Protein AF-A0A7Y2N2T0-F1 (afdb_monomer_lite)

Structure (mmCIF, N/CA/C/O backbone):
data_AF-A0A7Y2N2T0-F1
#
_entry.id   AF-A0A7Y2N2T0-F1
#
loop_
_atom_site.group_PDB
_atom_site.id
_atom_site.type_symbol
_atom_site.label_atom_id
_atom_site.label_alt_id
_atom_site.label_comp_id
_atom_site.label_asym_id
_atom_site.label_entity_id
_atom_site.label_seq_id
_atom_site.pdbx_PDB_ins_code
_atom_site.Cartn_x
_atom_site.Cartn_y
_atom_site.Cartn_z
_atom_site.occupancy
_atom_site.B_iso_or_equiv
_atom_site.auth_seq_id
_atom_site.auth_comp_id
_atom_site.auth_asym_id
_atom_site.auth_atom_id
_atom_site.pdbx_PDB_model_num
ATOM 1 N N . VAL A 1 1 ? 52.596 -19.358 -43.217 1.00 49.03 1 VAL A N 1
ATOM 2 C CA . VAL A 1 1 ? 52.172 -17.993 -42.824 1.00 49.03 1 VAL A CA 1
ATOM 3 C C . VAL A 1 1 ? 51.556 -18.073 -41.434 1.00 49.03 1 VAL A C 1
ATOM 5 O O . VAL A 1 1 ? 50.368 -18.319 -41.297 1.00 49.03 1 VAL A O 1
ATOM 8 N N . THR A 1 2 ? 52.383 -18.006 -40.392 1.00 52.84 2 THR A N 1
ATOM 9 C CA . THR A 1 2 ? 51.937 -18.040 -38.992 1.00 52.84 2 THR A CA 1
ATOM 10 C C . THR A 1 2 ? 51.693 -16.605 -38.546 1.00 52.84 2 THR A C 1
ATOM 12 O O . THR A 1 2 ? 52.648 -15.870 -38.300 1.00 52.84 2 THR A O 1
ATOM 15 N N . LEU A 1 3 ? 50.430 -16.177 -38.503 1.00 57.50 3 LEU A N 1
ATOM 16 C CA . LEU A 1 3 ? 50.081 -14.877 -37.930 1.00 57.50 3 LEU A CA 1
ATOM 17 C C . LEU A 1 3 ? 50.552 -14.852 -36.463 1.00 57.50 3 LEU A C 1
ATOM 19 O O . LEU A 1 3 ? 50.232 -15.778 -35.712 1.00 57.50 3 LEU A O 1
ATOM 23 N N . PRO A 1 4 ? 51.347 -13.852 -36.042 1.00 66.12 4 PRO A N 1
ATOM 24 C CA . PRO A 1 4 ? 51.942 -13.844 -34.716 1.00 66.12 4 PRO A CA 1
ATOM 25 C C . PRO A 1 4 ? 50.833 -13.702 -33.670 1.00 66.12 4 PRO A C 1
ATOM 27 O O . PRO A 1 4 ? 50.047 -12.760 -33.699 1.00 66.12 4 PRO A O 1
ATOM 30 N N . TYR A 1 5 ? 50.793 -14.638 -32.721 1.00 62.91 5 TYR A N 1
ATOM 31 C CA . TYR A 1 5 ? 49.826 -14.761 -31.617 1.00 62.91 5 TYR A CA 1
ATOM 32 C C . TYR A 1 5 ? 49.466 -13.434 -30.904 1.00 62.91 5 TYR A C 1
ATOM 34 O O . TYR A 1 5 ? 48.360 -13.264 -30.391 1.00 62.91 5 TYR A O 1
ATOM 42 N N . ARG A 1 6 ? 50.380 -12.457 -30.914 1.00 61.53 6 ARG A N 1
ATOM 43 C CA . ARG A 1 6 ? 50.204 -11.113 -30.348 1.00 61.53 6 ARG A CA 1
ATOM 44 C C . ARG A 1 6 ? 49.178 -10.248 -31.101 1.00 61.53 6 ARG A C 1
ATOM 46 O O . ARG A 1 6 ? 48.423 -9.530 -30.448 1.00 61.53 6 ARG A O 1
ATOM 53 N N . GLU A 1 7 ? 49.113 -10.353 -32.427 1.00 67.12 7 GLU A N 1
ATOM 54 C CA . GLU A 1 7 ? 48.180 -9.597 -33.286 1.00 67.12 7 GLU A CA 1
ATOM 55 C C . GLU A 1 7 ? 46.750 -10.146 -33.192 1.00 67.12 7 GLU A C 1
ATOM 57 O O . GLU A 1 7 ? 45.778 -9.394 -33.139 1.00 67.12 7 GLU A O 1
ATOM 62 N N . LEU A 1 8 ? 46.614 -11.469 -33.062 1.00 67.25 8 LEU A N 1
ATOM 63 C CA . LEU A 1 8 ? 45.333 -12.134 -32.789 1.00 67.25 8 LEU A CA 1
ATOM 64 C C . LEU A 1 8 ? 44.765 -11.735 -31.418 1.00 67.25 8 LEU A C 1
ATOM 66 O O . LEU A 1 8 ? 43.568 -11.490 -31.278 1.00 67.25 8 LEU A O 1
ATOM 70 N N . LYS A 1 9 ? 45.624 -11.605 -30.399 1.00 71.25 9 LYS A N 1
ATOM 71 C CA . LYS A 1 9 ? 45.205 -11.167 -29.061 1.00 71.25 9 LYS A CA 1
ATOM 72 C C . LYS A 1 9 ? 44.770 -9.694 -29.041 1.00 71.25 9 LYS A C 1
ATOM 74 O O . LYS A 1 9 ? 43.814 -9.362 -28.342 1.00 71.25 9 LYS A O 1
ATOM 79 N N . SER A 1 10 ? 45.440 -8.812 -29.791 1.00 76.75 10 SER A N 1
ATOM 80 C CA . SER A 1 10 ? 45.098 -7.379 -29.840 1.00 76.75 10 SER A CA 1
ATOM 81 C C . SER A 1 10 ? 43.770 -7.134 -30.568 1.00 76.75 10 SER A C 1
ATOM 83 O O . SER A 1 10 ? 42.909 -6.416 -30.054 1.00 76.75 10 SER A O 1
ATOM 85 N N . THR A 1 11 ? 43.560 -7.798 -31.707 1.00 75.81 11 THR A N 1
ATOM 86 C CA . THR A 1 11 ? 42.316 -7.729 -32.488 1.00 75.81 11 THR A CA 1
ATOM 87 C C . THR A 1 11 ? 41.130 -8.305 -31.720 1.00 75.81 11 THR A C 1
ATOM 89 O O . THR A 1 11 ? 40.083 -7.660 -31.658 1.00 75.81 11 THR A O 1
ATOM 92 N N . PHE A 1 12 ? 41.304 -9.442 -31.038 1.00 82.12 12 PHE A N 1
ATOM 93 C CA . PHE A 1 12 ? 40.263 -10.028 -30.189 1.00 82.12 12 PHE A CA 1
ATOM 94 C C . PHE A 1 12 ? 39.853 -9.106 -29.027 1.00 82.12 12 PHE A C 1
ATOM 96 O O . PHE A 1 12 ? 38.665 -8.909 -28.776 1.00 82.12 12 PHE A O 1
ATOM 103 N N . LEU A 1 13 ? 40.815 -8.474 -28.343 1.00 82.38 13 LEU A N 1
ATOM 104 C CA . LEU A 1 13 ? 40.523 -7.523 -27.262 1.00 82.38 13 LEU A CA 1
ATOM 105 C C . LEU A 1 13 ? 39.830 -6.248 -27.767 1.00 82.38 13 LEU A C 1
ATOM 107 O O . LEU A 1 13 ? 38.966 -5.708 -27.074 1.00 82.38 13 LEU A O 1
ATOM 111 N N . CYS A 1 14 ? 40.181 -5.764 -28.962 1.00 82.62 14 CYS A N 1
ATOM 112 C CA . CYS A 1 14 ? 39.492 -4.637 -29.595 1.00 82.62 14 CYS A CA 1
ATOM 113 C C . CYS A 1 14 ? 38.049 -4.995 -29.966 1.00 82.62 14 CYS A C 1
ATOM 115 O O . CYS A 1 14 ? 37.135 -4.229 -29.655 1.00 82.62 14 CYS A O 1
ATOM 117 N N . PHE A 1 15 ? 37.836 -6.174 -30.555 1.00 85.31 15 PHE A N 1
ATOM 118 C CA . PHE A 1 15 ? 36.506 -6.682 -30.886 1.00 85.31 15 PH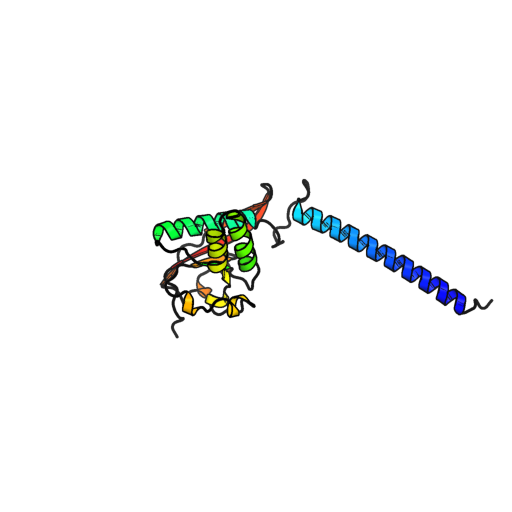E A CA 1
ATOM 119 C C . PHE A 1 15 ? 35.636 -6.840 -29.634 1.00 85.31 15 PHE A C 1
ATOM 121 O O . PHE A 1 15 ? 34.510 -6.351 -29.604 1.00 85.31 15 PHE A O 1
ATOM 128 N N . LEU A 1 16 ? 36.180 -7.421 -28.560 1.00 91.88 16 LEU A N 1
ATOM 129 C CA . LEU A 1 16 ? 35.468 -7.578 -27.290 1.00 91.88 16 LEU A CA 1
ATOM 130 C C . LEU A 1 16 ? 35.101 -6.225 -26.659 1.00 91.88 16 LEU A C 1
ATOM 132 O O . LEU A 1 16 ? 33.979 -6.048 -26.190 1.00 91.88 16 LEU A O 1
ATOM 136 N N . LYS A 1 17 ? 36.010 -5.239 -26.683 1.00 87.25 17 LYS A N 1
ATOM 137 C CA . LYS A 1 17 ? 35.719 -3.872 -26.213 1.00 87.25 17 LYS A CA 1
ATOM 138 C C . LYS A 1 17 ? 34.642 -3.187 -27.051 1.00 87.25 17 LYS A C 1
ATOM 140 O O . LYS A 1 17 ? 33.831 -2.446 -26.501 1.00 87.25 17 LYS A O 1
ATOM 145 N N . TRP A 1 18 ? 34.646 -3.394 -28.364 1.00 90.44 18 TRP A N 1
ATOM 146 C CA . TRP A 1 18 ? 33.630 -2.845 -29.257 1.00 90.44 18 TRP A CA 1
ATOM 147 C C . TRP A 1 18 ? 32.259 -3.481 -28.999 1.00 90.44 18 TRP A C 1
ATOM 149 O O . TRP A 1 18 ? 31.284 -2.755 -28.812 1.00 90.44 18 TRP A O 1
ATOM 159 N N . LEU A 1 19 ? 32.209 -4.809 -28.863 1.00 93.06 19 LEU A N 1
ATOM 160 C CA . LEU A 1 19 ? 30.992 -5.547 -28.532 1.00 93.06 19 LEU A CA 1
ATOM 161 C C . LEU A 1 19 ? 30.428 -5.123 -27.168 1.00 93.06 19 LEU A C 1
ATOM 163 O O . LEU A 1 19 ? 29.229 -4.893 -27.055 1.00 93.06 19 LEU A O 1
ATOM 167 N N . TRP A 1 20 ? 31.293 -4.931 -26.165 1.00 91.56 20 TRP A N 1
ATOM 168 C CA . TRP A 1 20 ? 30.902 -4.446 -24.838 1.00 91.56 20 TRP A CA 1
ATOM 169 C C . TRP A 1 20 ? 30.307 -3.037 -24.875 1.00 91.56 20 TRP A C 1
ATOM 171 O O . TRP A 1 20 ? 29.282 -2.772 -24.248 1.00 91.56 20 TRP A O 1
ATOM 181 N N . LYS A 1 21 ? 30.931 -2.119 -25.626 1.00 92.06 21 LYS A N 1
ATOM 182 C CA . LYS A 1 21 ? 30.389 -0.767 -25.823 1.00 92.06 21 LYS A CA 1
ATOM 183 C C . LYS A 1 21 ? 29.019 -0.831 -26.487 1.00 92.06 21 LYS A C 1
ATOM 185 O O . LYS A 1 21 ? 28.094 -0.181 -26.019 1.00 92.06 21 LYS A O 1
ATOM 190 N N . PHE A 1 22 ? 28.880 -1.651 -27.525 1.00 94.38 22 PHE A N 1
ATOM 191 C CA . PHE A 1 22 ? 27.625 -1.811 -28.248 1.00 94.38 22 PHE A CA 1
ATOM 192 C C . PHE A 1 22 ? 26.517 -2.395 -27.361 1.00 94.38 22 PHE A C 1
ATOM 194 O O . PHE A 1 22 ? 25.431 -1.821 -27.283 1.00 94.38 22 PHE A O 1
ATOM 201 N N . SER A 1 23 ? 26.797 -3.473 -26.618 1.00 93.94 23 SER A N 1
ATOM 202 C CA . SER A 1 23 ? 25.832 -4.065 -25.686 1.00 93.94 23 SER A CA 1
ATOM 203 C C . SER A 1 23 ? 25.451 -3.099 -24.566 1.00 93.94 23 SER A C 1
ATOM 205 O O . SER A 1 23 ? 24.277 -3.016 -24.219 1.00 93.94 23 SER A O 1
ATOM 207 N N . ALA A 1 24 ? 26.407 -2.331 -24.032 1.00 94.06 24 ALA A N 1
ATOM 208 C CA . ALA A 1 24 ? 26.135 -1.321 -23.011 1.00 94.06 24 ALA A CA 1
ATOM 209 C C . ALA A 1 24 ? 25.240 -0.194 -23.550 1.00 94.06 24 ALA A C 1
ATOM 211 O O . ALA A 1 24 ? 24.281 0.194 -22.888 1.00 94.06 24 ALA A O 1
ATOM 212 N N . THR A 1 25 ? 25.500 0.299 -24.765 1.00 94.94 25 THR A N 1
ATOM 213 C CA . THR A 1 25 ? 24.655 1.315 -25.406 1.00 94.94 25 THR A CA 1
ATOM 214 C C . THR A 1 25 ? 23.241 0.795 -25.655 1.00 94.94 25 THR A C 1
ATOM 216 O O . THR A 1 25 ? 22.280 1.490 -25.332 1.00 94.94 25 THR A O 1
ATOM 219 N N . ILE A 1 26 ? 23.094 -0.434 -26.163 1.00 96.00 26 ILE A N 1
ATOM 220 C CA . ILE A 1 26 ? 21.776 -1.057 -26.351 1.00 96.00 26 ILE A CA 1
ATOM 221 C C . ILE A 1 26 ? 21.045 -1.188 -25.018 1.00 96.00 26 ILE A C 1
ATOM 223 O O . ILE A 1 26 ? 19.878 -0.816 -24.935 1.00 96.00 26 ILE A O 1
ATOM 227 N N . LEU A 1 27 ? 21.725 -1.670 -23.975 1.00 96.19 27 LEU A N 1
ATOM 228 C CA . LEU A 1 27 ? 21.142 -1.815 -22.644 1.00 96.19 27 LEU A CA 1
ATOM 229 C C . LEU A 1 27 ? 20.589 -0.472 -22.150 1.00 96.19 27 LEU A C 1
ATOM 231 O O . LEU A 1 27 ? 19.436 -0.402 -21.737 1.00 96.19 27 LEU A O 1
ATOM 235 N N . VAL A 1 28 ? 21.373 0.605 -22.255 1.00 96.19 28 VAL A N 1
ATOM 236 C CA . VAL A 1 28 ? 20.941 1.950 -21.844 1.00 96.19 28 VAL A CA 1
ATOM 237 C C . VAL A 1 28 ? 19.713 2.403 -22.628 1.00 96.19 28 VAL A C 1
ATOM 239 O O . VAL A 1 28 ? 18.749 2.852 -22.015 1.00 96.19 28 VAL A O 1
ATOM 242 N N . ILE A 1 29 ? 19.709 2.251 -23.955 1.00 95.69 29 ILE A N 1
ATOM 243 C CA . ILE A 1 29 ? 18.565 2.647 -24.789 1.00 95.69 29 ILE A CA 1
ATOM 244 C C . ILE A 1 29 ? 17.313 1.864 -24.381 1.00 95.69 29 ILE A C 1
ATOM 246 O O . ILE A 1 29 ? 16.273 2.470 -24.135 1.00 95.69 29 ILE A O 1
ATOM 250 N N . VAL A 1 30 ? 17.420 0.541 -24.232 1.00 94.44 30 VAL A N 1
ATOM 251 C CA . VAL A 1 30 ? 16.300 -0.319 -23.824 1.00 94.44 30 VAL A CA 1
ATOM 252 C C . VAL A 1 30 ? 15.760 0.089 -22.453 1.00 94.44 30 VAL A C 1
ATOM 254 O O . VAL A 1 30 ? 14.549 0.238 -22.300 1.00 94.44 30 VAL A O 1
ATOM 257 N N . TYR A 1 31 ? 16.629 0.339 -21.469 1.00 92.31 31 TYR A N 1
ATOM 258 C CA . TYR A 1 31 ? 16.206 0.796 -20.142 1.00 92.31 31 TYR A CA 1
ATOM 259 C C . TYR A 1 31 ? 15.572 2.190 -20.176 1.00 92.31 31 TYR A C 1
ATOM 261 O O . TYR A 1 31 ? 14.545 2.398 -19.532 1.00 92.31 31 TY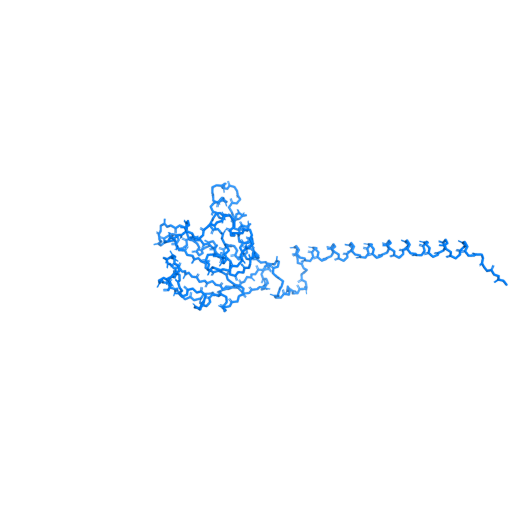R A O 1
ATOM 269 N N . CYS A 1 32 ? 16.132 3.136 -20.933 1.00 92.06 32 CYS A N 1
ATOM 270 C CA . CYS A 1 32 ? 15.551 4.467 -21.103 1.00 92.06 32 CYS A CA 1
ATOM 271 C C . CYS A 1 32 ? 14.152 4.386 -21.717 1.00 92.06 32 CYS A C 1
ATOM 273 O O . CYS A 1 32 ? 13.217 4.983 -21.183 1.00 92.06 32 CYS A O 1
ATOM 275 N N . THR A 1 33 ? 13.983 3.615 -22.793 1.00 88.50 33 THR A N 1
ATOM 276 C CA . THR A 1 33 ? 12.679 3.407 -23.432 1.00 88.50 33 THR A CA 1
ATOM 277 C C . THR A 1 33 ? 11.698 2.722 -22.481 1.00 88.50 33 THR A C 1
ATOM 279 O O . THR A 1 33 ? 10.556 3.165 -22.366 1.00 88.50 33 THR A O 1
ATOM 282 N N . PHE A 1 34 ? 12.134 1.696 -21.746 1.00 86.38 34 PHE A N 1
ATOM 283 C CA . PHE A 1 34 ? 11.302 1.000 -20.763 1.00 86.38 34 PHE A CA 1
ATOM 284 C C . PHE A 1 34 ? 10.846 1.919 -19.620 1.00 86.38 34 PHE A C 1
ATOM 286 O O . PHE A 1 34 ? 9.663 1.953 -19.285 1.00 86.38 34 PHE A O 1
ATOM 293 N N . LEU A 1 35 ? 11.752 2.716 -19.047 1.00 86.00 35 LEU A N 1
ATOM 294 C CA . LEU A 1 35 ? 11.423 3.670 -17.983 1.00 86.00 35 LEU A CA 1
ATOM 295 C C . LEU A 1 35 ? 10.515 4.799 -18.486 1.00 86.00 35 LEU A C 1
ATOM 297 O O . LEU A 1 35 ? 9.598 5.223 -17.777 1.00 86.00 35 LEU A O 1
ATOM 301 N N . HIS A 1 36 ? 10.726 5.266 -19.716 1.00 84.69 36 HIS A N 1
ATOM 302 C CA . HIS A 1 36 ? 9.854 6.251 -20.351 1.00 84.69 36 HIS A CA 1
ATOM 303 C C . HIS A 1 36 ? 8.438 5.692 -20.541 1.00 84.69 36 HIS A C 1
ATOM 305 O O . HIS A 1 36 ? 7.459 6.334 -20.159 1.00 84.69 36 HIS A O 1
ATOM 311 N N . TYR A 1 37 ? 8.332 4.453 -21.030 1.00 82.81 37 TYR A N 1
ATOM 312 C CA . TYR A 1 37 ? 7.062 3.739 -21.131 1.00 82.81 37 TYR A CA 1
ATOM 313 C C . TYR A 1 37 ? 6.387 3.577 -19.762 1.00 82.81 37 TYR A C 1
ATOM 315 O O . TYR A 1 37 ? 5.198 3.858 -19.623 1.00 82.81 37 TYR A O 1
ATOM 323 N N . ALA A 1 38 ? 7.138 3.197 -18.727 1.00 77.00 38 ALA A N 1
ATOM 324 C CA . ALA A 1 38 ? 6.589 3.006 -17.391 1.00 77.00 38 ALA A CA 1
ATOM 325 C C . ALA A 1 38 ? 6.066 4.317 -16.765 1.00 77.00 38 ALA A C 1
ATOM 327 O O . ALA A 1 38 ? 5.021 4.344 -16.107 1.00 77.00 38 ALA A O 1
ATOM 328 N N . THR A 1 39 ? 6.764 5.430 -16.975 1.00 75.00 39 THR A N 1
ATOM 329 C CA . THR A 1 39 ? 6.409 6.718 -16.362 1.00 75.00 39 THR A CA 1
ATOM 330 C C . THR A 1 39 ? 5.254 7.396 -17.091 1.00 75.00 39 THR A C 1
ATOM 332 O O . THR A 1 39 ? 4.182 7.556 -16.499 1.00 75.00 39 THR A O 1
ATOM 335 N N . LEU A 1 40 ? 5.437 7.731 -18.368 1.00 77.38 40 LEU A N 1
ATOM 336 C CA . LEU A 1 40 ? 4.475 8.507 -19.156 1.00 77.38 40 LEU A CA 1
ATOM 337 C C . LEU A 1 40 ? 3.393 7.636 -19.803 1.00 77.38 40 LEU A C 1
ATOM 339 O O . LEU A 1 40 ? 2.276 8.101 -20.022 1.00 77.38 40 LEU A O 1
ATOM 343 N N . GLY A 1 41 ? 3.677 6.352 -20.030 1.00 72.94 41 GLY A N 1
ATOM 344 C CA . GLY A 1 41 ? 2.866 5.524 -20.916 1.00 72.94 41 GLY A CA 1
ATOM 345 C C . GLY A 1 41 ? 3.107 5.890 -22.377 1.00 72.94 41 GLY A C 1
ATOM 346 O O . GLY A 1 41 ? 3.413 7.031 -22.714 1.00 72.94 41 GLY A O 1
ATOM 347 N N . LEU A 1 42 ? 2.958 4.914 -23.267 1.00 73.12 42 LEU A N 1
ATOM 348 C CA . LEU A 1 42 ? 2.907 5.188 -24.699 1.00 73.12 42 LEU A CA 1
ATOM 349 C C . LEU A 1 42 ? 1.437 5.312 -25.118 1.00 73.12 42 LEU A C 1
ATOM 351 O O . LEU A 1 42 ? 0.622 4.475 -24.718 1.00 73.12 42 LEU A O 1
ATOM 355 N N . PRO A 1 43 ? 1.070 6.316 -25.935 1.00 67.69 43 PRO A N 1
ATOM 356 C CA . PRO A 1 43 ? -0.325 6.546 -26.314 1.00 67.69 43 PRO A CA 1
ATOM 357 C C . PRO A 1 43 ? -0.978 5.318 -26.972 1.00 67.69 43 PRO A C 1
ATOM 359 O O . PRO A 1 43 ? -2.158 5.060 -26.732 1.00 67.69 43 PRO A O 1
ATOM 362 N N . PHE A 1 44 ? -0.203 4.505 -27.701 1.00 65.62 44 PHE A N 1
ATOM 363 C CA . PHE A 1 44 ? -0.691 3.362 -28.486 1.00 65.62 44 PHE A CA 1
ATOM 364 C C . PHE A 1 44 ? -0.446 1.976 -27.877 1.00 65.62 44 PHE A C 1
ATOM 366 O O . PHE A 1 44 ? -0.893 0.987 -28.449 1.00 65.62 44 PHE A O 1
ATOM 373 N N . VAL A 1 45 ? 0.237 1.873 -26.735 1.00 70.81 45 VAL A N 1
ATOM 374 C CA . VAL A 1 45 ? 0.528 0.571 -26.116 1.00 70.81 45 VAL A CA 1
ATOM 375 C C . VAL A 1 45 ? -0.380 0.392 -24.894 1.00 70.81 45 VAL A C 1
ATOM 377 O O . VAL A 1 45 ? -0.409 1.285 -24.040 1.00 70.81 45 VAL A O 1
ATOM 380 N N . PRO A 1 46 ? -1.171 -0.696 -24.809 1.00 68.69 46 PRO A N 1
ATOM 381 C CA . PRO A 1 46 ? -1.947 -0.990 -23.612 1.00 68.69 46 PRO A CA 1
ATOM 382 C C . PRO A 1 46 ? -1.002 -1.316 -22.455 1.00 68.69 46 PRO A C 1
ATOM 384 O O . PRO A 1 46 ? 0.025 -1.970 -22.647 1.00 68.69 46 PRO A O 1
ATOM 387 N N . TYR A 1 47 ? -1.352 -0.874 -21.248 1.00 69.81 47 TYR A N 1
ATOM 388 C CA . TYR A 1 47 ? -0.654 -1.345 -20.060 1.00 69.81 47 TYR A CA 1
ATOM 389 C C . TYR A 1 47 ? -0.873 -2.853 -19.950 1.00 69.81 47 TYR A C 1
ATOM 391 O O . TYR A 1 47 ? -1.978 -3.341 -20.155 1.00 69.81 47 TYR A O 1
ATOM 399 N N . THR A 1 48 ? 0.187 -3.602 -19.675 1.00 66.25 48 THR A N 1
ATOM 400 C CA . THR A 1 48 ? 0.045 -5.029 -19.387 1.00 66.25 48 THR A CA 1
ATOM 401 C C . THR A 1 48 ? -0.579 -5.173 -18.004 1.00 66.25 48 THR A C 1
ATOM 403 O O . THR A 1 48 ? -0.023 -4.637 -17.040 1.00 66.25 48 THR A O 1
ATOM 406 N N . ASP A 1 49 ? -1.678 -5.920 -17.916 1.00 58.25 49 ASP A N 1
ATOM 407 C CA . ASP A 1 49 ? -2.530 -6.028 -16.720 1.00 58.25 49 ASP A CA 1
ATOM 408 C C . ASP A 1 49 ? -1.810 -6.568 -15.463 1.00 58.25 49 ASP A C 1
ATOM 410 O O . ASP A 1 49 ? -2.296 -6.427 -14.342 1.00 58.25 49 ASP A O 1
ATOM 414 N N . ASP A 1 50 ? -0.624 -7.160 -15.630 1.00 59.66 50 ASP A N 1
ATOM 415 C CA . ASP A 1 50 ? 0.134 -7.817 -14.557 1.00 59.66 50 ASP A CA 1
ATOM 416 C C . ASP A 1 50 ? 1.319 -6.983 -14.030 1.00 59.66 50 ASP A C 1
ATOM 418 O O . ASP A 1 50 ? 2.028 -7.375 -13.099 1.00 59.66 50 ASP A O 1
ATOM 422 N N . LEU A 1 51 ? 1.565 -5.797 -14.602 1.00 63.62 51 LEU A N 1
ATOM 423 C CA . LEU A 1 51 ? 2.617 -4.919 -14.093 1.00 63.62 51 LEU A CA 1
ATOM 424 C C . LEU A 1 51 ? 2.126 -4.177 -12.849 1.00 63.62 51 LEU A C 1
ATOM 426 O O . LEU A 1 51 ? 1.509 -3.115 -12.916 1.00 63.62 51 LEU A O 1
ATOM 430 N N . PHE A 1 52 ? 2.520 -4.709 -11.693 1.00 67.50 52 PHE A N 1
ATOM 431 C CA . PHE A 1 52 ? 2.344 -4.132 -10.358 1.00 67.50 52 PHE A CA 1
ATOM 432 C C . PHE A 1 52 ? 2.761 -2.645 -10.237 1.00 67.50 52 PHE A C 1
ATOM 434 O O . PHE A 1 52 ? 2.349 -1.934 -9.329 1.00 67.50 52 PHE A O 1
ATOM 441 N N . LEU A 1 53 ? 3.575 -2.123 -11.152 1.00 65.62 53 LEU A N 1
ATOM 442 C CA . LEU A 1 53 ? 4.156 -0.779 -11.074 1.00 65.62 53 LEU A CA 1
ATOM 443 C C . LEU A 1 53 ? 3.171 0.370 -11.367 1.00 65.62 53 LEU A C 1
ATOM 445 O O . LEU A 1 53 ? 3.528 1.535 -11.181 1.00 65.62 53 LEU A O 1
ATOM 449 N N . PHE A 1 54 ? 1.952 0.084 -11.824 1.00 76.50 54 PHE A N 1
ATOM 450 C CA . PHE A 1 54 ? 1.035 1.101 -12.341 1.00 76.50 54 PHE A CA 1
ATOM 451 C C . PHE A 1 54 ? -0.224 1.285 -11.487 1.00 76.50 54 PHE A C 1
ATOM 453 O O . PHE A 1 54 ? -0.689 0.373 -10.811 1.00 76.50 54 PHE A O 1
ATOM 460 N N . GLY A 1 55 ? -0.800 2.493 -11.548 1.00 82.19 55 GLY A N 1
ATOM 461 C CA . GLY A 1 55 ? -2.123 2.777 -10.981 1.00 82.19 55 GLY A CA 1
ATOM 462 C C . GLY A 1 55 ? -2.161 3.139 -9.490 1.00 82.19 55 GLY A C 1
ATOM 463 O O . GLY A 1 55 ? -3.232 3.375 -8.935 1.00 82.19 55 GLY A O 1
ATOM 464 N N . TRP A 1 56 ? -1.005 3.255 -8.836 1.00 89.25 56 TRP A N 1
ATOM 465 C CA . TRP A 1 56 ? -0.916 3.546 -7.403 1.00 89.25 56 TRP A CA 1
ATOM 466 C C . TRP A 1 56 ? -1.626 4.820 -6.947 1.00 89.25 56 TRP A C 1
ATOM 468 O O . TRP A 1 56 ? -2.210 4.830 -5.868 1.00 89.25 56 TRP A O 1
ATOM 478 N N . ASP A 1 57 ? -1.609 5.884 -7.755 1.00 89.88 57 ASP A N 1
ATOM 479 C CA . ASP A 1 57 ? -2.300 7.134 -7.422 1.00 89.88 57 ASP A CA 1
ATOM 480 C C . ASP A 1 57 ? -3.817 6.931 -7.290 1.00 89.88 57 ASP A C 1
ATOM 482 O O . ASP A 1 57 ? -4.432 7.467 -6.371 1.00 89.88 57 ASP A O 1
ATOM 486 N N . ASN A 1 58 ? -4.429 6.155 -8.188 1.00 90.88 58 ASN A N 1
ATOM 487 C CA . ASN A 1 58 ? -5.863 5.884 -8.139 1.00 90.88 58 ASN A CA 1
ATOM 488 C C . ASN A 1 58 ? -6.201 4.877 -7.027 1.00 90.88 58 ASN A C 1
ATOM 490 O O . ASN A 1 58 ? -7.099 5.142 -6.232 1.00 90.88 58 ASN A O 1
ATOM 494 N N . LEU A 1 59 ? -5.402 3.817 -6.870 1.00 91.56 59 LEU A N 1
ATOM 495 C CA . LEU A 1 59 ? -5.515 2.873 -5.752 1.00 91.56 59 LEU A CA 1
ATOM 496 C C . LEU A 1 59 ? -5.444 3.577 -4.384 1.00 91.56 59 LEU A C 1
ATOM 498 O O . LEU A 1 59 ? -6.278 3.331 -3.513 1.00 91.56 59 LEU A O 1
ATOM 502 N N . ALA A 1 60 ? -4.483 4.482 -4.190 1.00 93.75 60 ALA A N 1
ATOM 503 C CA . ALA A 1 60 ? -4.346 5.229 -2.945 1.00 93.75 60 ALA A CA 1
ATOM 504 C C . ALA A 1 60 ? -5.545 6.149 -2.682 1.00 93.75 60 ALA A C 1
ATOM 506 O O . ALA A 1 60 ? -5.981 6.240 -1.537 1.00 93.75 60 ALA A O 1
ATOM 507 N N . LYS A 1 61 ? -6.102 6.796 -3.718 1.00 94.06 61 LYS A N 1
ATOM 508 C CA . LYS A 1 61 ? -7.317 7.623 -3.592 1.00 94.06 61 LYS A CA 1
ATOM 509 C C . LYS A 1 61 ? -8.521 6.792 -3.165 1.00 94.06 61 LYS A C 1
ATOM 511 O O . LYS A 1 61 ? -9.235 7.194 -2.250 1.00 94.06 61 LYS A O 1
ATOM 516 N N . GLU A 1 62 ? -8.718 5.632 -3.785 1.00 93.44 62 GLU A N 1
ATOM 517 C CA . GLU A 1 62 ? -9.822 4.734 -3.446 1.00 93.44 62 GLU A CA 1
ATOM 518 C C . GLU A 1 62 ? -9.707 4.233 -2.005 1.00 93.44 62 GLU A C 1
ATOM 520 O O . GLU A 1 62 ? -10.653 4.373 -1.227 1.00 93.44 62 GLU A O 1
ATOM 525 N N . VAL A 1 63 ? -8.530 3.736 -1.608 1.00 94.50 63 VAL A N 1
ATOM 526 C CA . VAL A 1 63 ? -8.287 3.270 -0.234 1.00 94.50 63 VAL A CA 1
ATOM 527 C C . VAL A 1 63 ? -8.455 4.404 0.773 1.00 94.50 63 VAL A C 1
ATOM 529 O O . VAL A 1 63 ? -9.088 4.198 1.804 1.00 94.50 63 VAL A O 1
ATOM 532 N N . GLU A 1 64 ? -7.960 5.607 0.477 1.00 94.75 64 GLU A N 1
ATOM 533 C CA . GLU A 1 64 ? -8.123 6.761 1.362 1.00 94.75 64 GLU A CA 1
ATOM 534 C C . GLU A 1 64 ? -9.595 7.182 1.499 1.00 94.75 64 GLU A C 1
ATOM 536 O O . GLU A 1 64 ? -10.035 7.491 2.605 1.00 94.75 64 GLU A O 1
ATOM 541 N N . SER A 1 65 ? -10.389 7.106 0.424 1.00 94.00 65 SER A N 1
ATOM 542 C CA . SER A 1 65 ? -11.837 7.363 0.484 1.00 94.00 65 SER A CA 1
ATOM 543 C C . SER A 1 65 ? -12.571 6.341 1.361 1.00 94.00 65 SER A C 1
ATOM 545 O O . SER A 1 65 ? -13.511 6.673 2.085 1.00 94.00 65 SER A O 1
ATOM 547 N N . VAL A 1 66 ? -12.156 5.069 1.316 1.00 92.94 66 VAL A N 1
ATOM 548 C CA . VAL A 1 66 ? -12.688 4.022 2.196 1.00 92.94 66 VAL A CA 1
ATOM 549 C C . VAL A 1 66 ? -12.246 4.282 3.634 1.00 92.94 66 VAL A C 1
ATOM 551 O O . VAL A 1 66 ? -13.068 4.157 4.538 1.00 92.94 66 VAL A O 1
ATOM 554 N N . SER A 1 67 ? -10.988 4.679 3.855 1.00 93.75 67 SER A N 1
ATOM 555 C CA . SER A 1 67 ? -10.481 5.031 5.183 1.00 93.75 67 SER A CA 1
ATOM 556 C C . SER A 1 67 ? -11.288 6.155 5.820 1.00 93.75 67 SER A C 1
ATOM 558 O O . SER A 1 67 ? -11.719 5.982 6.954 1.00 93.75 67 SER A O 1
ATOM 560 N N . GLN A 1 68 ? -11.556 7.235 5.083 1.00 93.62 68 GLN A N 1
ATOM 561 C CA . GLN A 1 68 ? -12.370 8.359 5.557 1.00 93.62 68 GLN A CA 1
ATOM 562 C C . GLN A 1 68 ? -13.794 7.916 5.902 1.00 93.62 68 GLN A C 1
ATOM 564 O O . GLN A 1 68 ? -14.251 8.140 7.014 1.00 93.62 68 GLN A O 1
ATOM 569 N N . ARG A 1 69 ? -14.462 7.161 5.017 1.00 93.12 69 ARG A N 1
ATOM 570 C CA . ARG A 1 69 ? -15.818 6.645 5.287 1.00 93.12 69 ARG A CA 1
ATOM 571 C C . ARG A 1 69 ? -15.895 5.759 6.528 1.00 93.12 69 ARG A C 1
ATOM 573 O O . ARG A 1 69 ? -16.906 5.754 7.223 1.00 93.12 69 ARG A O 1
ATOM 580 N N . VAL A 1 70 ? -14.869 4.948 6.776 1.00 91.00 70 VAL A N 1
ATOM 581 C CA . VAL A 1 70 ? -14.816 4.101 7.973 1.00 91.00 70 VAL A CA 1
ATOM 582 C C . VAL A 1 70 ? -14.507 4.947 9.208 1.00 91.00 70 VAL A C 1
ATOM 584 O O . VAL A 1 70 ? -15.151 4.739 10.230 1.00 91.00 70 VAL A O 1
ATOM 587 N N . GLU A 1 71 ? -13.595 5.914 9.108 1.00 92.31 71 GLU A N 1
ATOM 588 C CA . GLU A 1 71 ? -13.275 6.869 10.174 1.00 92.31 71 GLU A CA 1
ATOM 589 C C . GLU A 1 71 ? -14.506 7.677 10.601 1.00 92.31 71 GLU A C 1
ATOM 591 O O . GLU A 1 71 ? -14.799 7.724 11.791 1.00 92.31 71 GLU A O 1
ATOM 596 N N . ASP A 1 72 ? -15.301 8.176 9.653 1.00 92.06 72 ASP A N 1
ATOM 597 C CA . ASP A 1 72 ? -16.558 8.889 9.919 1.00 92.06 72 ASP A CA 1
ATOM 598 C C . ASP A 1 72 ? -17.576 8.021 10.684 1.00 92.06 72 ASP A C 1
ATOM 600 O O . ASP A 1 72 ? -18.383 8.523 11.464 1.00 92.06 72 ASP A O 1
ATOM 604 N N . GLN A 1 73 ? -17.544 6.699 10.480 1.00 88.06 73 GLN A N 1
ATOM 605 C CA . GLN A 1 73 ? -18.455 5.756 11.136 1.00 88.06 73 GLN A CA 1
ATOM 606 C C . GLN A 1 73 ? -17.963 5.269 12.502 1.00 88.06 73 GLN A C 1
ATOM 608 O O . GLN A 1 73 ? -18.788 4.957 13.360 1.00 88.06 73 GLN A O 1
ATOM 613 N N . SER A 1 74 ? -16.651 5.098 12.690 1.00 84.75 74 SER A N 1
ATOM 614 C CA . SER A 1 74 ? -16.077 4.570 13.938 1.00 84.75 74 SER A CA 1
ATOM 615 C C . SER A 1 74 ? -15.427 5.621 14.834 1.00 84.75 74 SER A C 1
ATOM 617 O O . SER A 1 74 ? -15.087 5.292 15.966 1.00 84.75 74 SER A O 1
ATOM 619 N N . GLY A 1 75 ? -15.214 6.845 14.349 1.00 86.56 75 GLY A N 1
ATOM 620 C CA . GLY A 1 75 ? -14.457 7.903 15.030 1.00 86.56 75 GLY A CA 1
ATOM 621 C C . GLY A 1 75 ? -12.951 7.628 15.151 1.00 86.56 75 GLY A C 1
ATOM 622 O O . GLY A 1 75 ? -12.227 8.406 15.760 1.00 86.56 75 GLY A O 1
ATOM 623 N N . ILE A 1 76 ? -12.479 6.507 14.600 1.00 88.50 76 ILE A N 1
ATOM 624 C CA . ILE A 1 76 ? -11.085 6.055 14.639 1.00 88.50 76 ILE A CA 1
ATOM 625 C C . ILE A 1 76 ? -10.674 5.702 13.217 1.00 88.50 76 ILE A C 1
ATOM 627 O O . ILE A 1 76 ? -11.374 4.937 12.542 1.00 88.50 76 ILE A O 1
ATOM 631 N N . ARG A 1 77 ? -9.525 6.223 12.786 1.00 89.94 77 ARG A N 1
ATOM 632 C CA . ARG A 1 77 ? -8.955 5.943 11.471 1.00 89.94 77 ARG A CA 1
ATOM 633 C C . ARG A 1 77 ? -8.581 4.461 11.340 1.00 89.94 77 ARG A C 1
ATOM 635 O O . ARG A 1 77 ? -7.851 3.944 12.187 1.00 89.94 77 ARG A O 1
ATOM 642 N N . PRO A 1 78 ? -9.051 3.755 10.299 1.00 93.69 78 PRO A N 1
ATOM 643 C CA . PRO A 1 78 ? -8.706 2.354 10.096 1.00 93.69 78 PRO A CA 1
ATOM 644 C C . PRO A 1 78 ? -7.285 2.181 9.550 1.00 93.69 78 PRO A C 1
ATOM 646 O O . PRO A 1 78 ? -6.745 3.048 8.858 1.00 93.69 78 PRO A O 1
ATOM 649 N N . LEU A 1 79 ? -6.731 0.994 9.772 1.00 94.75 79 LEU A N 1
ATOM 650 C CA . LEU A 1 79 ? -5.458 0.558 9.207 1.00 94.75 79 LEU A CA 1
ATOM 651 C C . LEU A 1 79 ? -5.671 0.027 7.791 1.00 94.75 79 LEU A C 1
ATOM 653 O O . LEU A 1 79 ? -6.488 -0.866 7.585 1.00 94.75 79 LEU A O 1
ATOM 657 N N . ALA A 1 80 ? -4.920 0.520 6.814 1.00 95.50 80 ALA A N 1
ATOM 658 C CA . ALA A 1 80 ? -4.843 -0.092 5.495 1.00 95.50 80 ALA A CA 1
ATOM 659 C C . ALA A 1 80 ? -3.777 -1.188 5.514 1.00 95.50 80 ALA A C 1
ATOM 661 O O . ALA A 1 80 ? -2.617 -0.924 5.819 1.00 95.50 80 ALA A O 1
ATOM 662 N N . VAL A 1 81 ? -4.164 -2.416 5.187 1.00 94.62 81 VAL A N 1
ATOM 663 C CA . VAL A 1 81 ? -3.270 -3.572 5.202 1.00 94.62 81 VAL A CA 1
ATOM 664 C C . VAL A 1 81 ? -3.142 -4.146 3.801 1.00 94.62 81 VAL A C 1
ATOM 666 O O . VAL A 1 81 ? -4.140 -4.578 3.223 1.00 94.62 81 VAL A O 1
ATOM 669 N N . GLY A 1 82 ? -1.922 -4.180 3.264 1.00 93.94 82 GLY A N 1
ATOM 670 C CA . GLY A 1 82 ? -1.634 -4.895 2.022 1.00 93.94 82 GLY A CA 1
ATOM 671 C C . GLY A 1 82 ? -1.613 -6.405 2.261 1.00 93.94 82 GLY A C 1
ATOM 672 O O . GLY A 1 82 ? -0.902 -6.894 3.136 1.00 93.94 82 GLY A O 1
ATOM 673 N N . MET A 1 83 ? -2.409 -7.150 1.494 1.00 92.75 83 MET A N 1
ATOM 674 C CA . MET A 1 83 ? -2.504 -8.615 1.534 1.00 92.75 83 MET A CA 1
ATOM 675 C C . MET A 1 83 ? -1.420 -9.272 0.674 1.00 92.75 83 MET A C 1
ATOM 677 O O . MET A 1 83 ? -1.703 -10.129 -0.166 1.00 92.75 83 MET A O 1
ATOM 681 N N . ASP A 1 84 ? -0.182 -8.841 0.867 1.00 90.00 84 ASP A N 1
ATOM 682 C CA . ASP A 1 84 ? 1.012 -9.323 0.183 1.00 90.00 84 ASP A CA 1
ATOM 683 C C . ASP A 1 84 ? 2.262 -9.017 1.046 1.00 90.00 84 ASP A C 1
ATOM 685 O O . ASP A 1 84 ? 2.148 -8.284 2.036 1.00 90.00 84 ASP A O 1
ATOM 689 N N . PRO A 1 85 ? 3.453 -9.536 0.688 1.00 88.75 85 PRO A N 1
ATOM 690 C CA . PRO A 1 85 ? 4.656 -9.360 1.499 1.00 88.75 85 PRO A CA 1
ATOM 691 C C . PRO A 1 85 ? 5.074 -7.900 1.754 1.00 88.75 85 PRO A C 1
ATOM 693 O O . PRO A 1 85 ? 5.557 -7.593 2.838 1.00 88.75 85 PRO A O 1
ATOM 696 N N . TYR A 1 86 ? 4.942 -6.994 0.779 1.00 89.62 86 TYR A N 1
ATOM 697 C CA . TYR A 1 86 ? 5.405 -5.598 0.917 1.00 89.62 86 TYR A CA 1
ATOM 698 C C . TYR A 1 86 ? 4.934 -4.663 -0.197 1.00 89.62 86 TYR A C 1
ATOM 700 O O . TYR A 1 86 ? 4.908 -3.451 -0.008 1.00 89.62 86 TYR A O 1
ATOM 708 N N . GLN A 1 87 ? 4.632 -5.204 -1.365 1.00 90.88 87 GLN A N 1
ATOM 709 C CA . GLN A 1 87 ? 4.235 -4.529 -2.579 1.00 90.88 87 GLN A CA 1
ATOM 710 C C . GLN A 1 87 ? 3.072 -3.545 -2.326 1.00 90.88 87 GLN A C 1
ATOM 712 O O . GLN A 1 87 ? 3.297 -2.330 -2.376 1.00 90.88 87 GLN A O 1
ATOM 717 N N . ILE A 1 88 ? 1.854 -4.009 -2.015 1.00 92.56 88 ILE A N 1
ATOM 718 C CA . ILE A 1 88 ? 0.690 -3.115 -1.851 1.00 92.56 88 ILE A CA 1
ATOM 719 C C . ILE A 1 88 ? 0.889 -2.217 -0.636 1.00 92.56 88 ILE A C 1
ATOM 721 O O . ILE A 1 88 ? 0.618 -1.023 -0.720 1.00 92.56 88 ILE A O 1
ATOM 725 N N . SER A 1 89 ? 1.413 -2.753 0.465 1.00 93.50 89 SER A N 1
ATOM 726 C CA . SER A 1 89 ? 1.682 -1.988 1.689 1.00 93.50 89 SER A CA 1
ATOM 727 C C . SER A 1 89 ? 2.621 -0.803 1.434 1.00 93.50 89 SER A C 1
ATOM 729 O O . SER A 1 89 ? 2.305 0.325 1.809 1.00 93.50 89 SER A O 1
ATOM 731 N N . SER A 1 90 ? 3.734 -1.020 0.728 1.00 92.56 90 SER A N 1
ATOM 732 C CA . SER A 1 90 ? 4.707 0.041 0.426 1.00 92.56 90 SER A CA 1
ATOM 733 C C . SER A 1 90 ? 4.139 1.047 -0.569 1.00 92.56 90 SER A C 1
ATOM 735 O O . SER A 1 90 ? 4.311 2.256 -0.399 1.00 92.56 90 SER A O 1
ATOM 737 N N . GLY A 1 91 ? 3.420 0.563 -1.587 1.00 93.00 91 GLY A N 1
ATOM 738 C CA . GLY A 1 91 ? 2.737 1.422 -2.547 1.00 93.00 91 GLY A CA 1
ATOM 739 C C . GLY A 1 91 ? 1.698 2.312 -1.865 1.00 93.00 91 GLY A C 1
ATOM 740 O O . GLY A 1 91 ? 1.708 3.528 -2.044 1.00 93.00 91 GLY A O 1
ATOM 741 N N . LEU A 1 92 ? 0.851 1.745 -1.008 1.00 94.56 92 LEU A N 1
ATOM 742 C CA . LEU A 1 92 ? -0.129 2.506 -0.239 1.00 94.56 92 LEU A CA 1
ATOM 743 C C . LEU A 1 92 ? 0.537 3.498 0.715 1.00 94.56 92 LEU A C 1
ATOM 745 O O . LEU A 1 92 ? 0.115 4.650 0.744 1.00 94.56 92 LEU A O 1
ATOM 749 N N . ALA A 1 93 ? 1.592 3.110 1.435 1.00 94.06 93 ALA A N 1
ATOM 750 C CA . ALA A 1 93 ? 2.275 4.003 2.369 1.00 94.06 93 ALA A CA 1
ATOM 751 C C . ALA A 1 93 ? 2.821 5.246 1.649 1.00 94.06 93 ALA A C 1
ATOM 753 O O . ALA A 1 93 ? 2.599 6.374 2.089 1.00 94.06 93 ALA A O 1
ATOM 754 N N . PHE A 1 94 ? 3.466 5.055 0.494 1.00 94.06 94 PHE A N 1
ATOM 755 C CA . PHE A 1 94 ? 4.006 6.158 -0.299 1.00 94.06 94 PHE A CA 1
ATOM 756 C C . PHE A 1 94 ? 2.910 7.008 -0.954 1.00 94.06 94 PHE A C 1
ATOM 758 O O . PHE A 1 94 ? 2.900 8.233 -0.817 1.00 94.06 94 PHE A O 1
ATOM 765 N N . TYR A 1 95 ? 1.980 6.384 -1.681 1.00 94.38 95 TYR A N 1
ATOM 766 C CA . TYR A 1 95 ? 1.013 7.124 -2.491 1.00 94.38 95 TYR A CA 1
ATOM 767 C C . TYR A 1 95 ? -0.102 7.753 -1.652 1.00 94.38 95 TYR A C 1
ATOM 769 O O . TYR A 1 95 ? -0.547 8.847 -1.991 1.00 94.38 95 TYR A O 1
ATOM 777 N N . ARG A 1 96 ? -0.497 7.163 -0.516 1.00 94.75 96 ARG A N 1
ATOM 778 C CA . ARG A 1 96 ? -1.410 7.832 0.428 1.00 94.75 96 ARG A CA 1
ATOM 779 C C . ARG A 1 96 ? -0.743 9.037 1.085 1.00 94.75 96 ARG A C 1
ATOM 781 O O . ARG A 1 96 ? -1.371 10.085 1.186 1.00 94.75 96 ARG A O 1
ATOM 788 N N . ALA A 1 97 ? 0.537 8.942 1.456 1.00 94.56 97 ALA A N 1
ATOM 789 C CA . ALA A 1 97 ? 1.280 10.102 1.948 1.00 94.56 97 ALA A CA 1
ATOM 790 C C . ALA A 1 97 ? 1.392 11.198 0.872 1.00 94.56 97 ALA A C 1
ATOM 792 O O . ALA A 1 97 ? 1.177 12.375 1.155 1.00 94.56 97 ALA A O 1
ATOM 793 N N . LYS A 1 98 ? 1.644 10.820 -0.389 1.00 94.25 98 LYS A N 1
ATOM 794 C CA . LYS A 1 98 ? 1.696 11.749 -1.529 1.00 94.25 98 LYS A CA 1
ATOM 795 C C . LYS A 1 98 ? 0.396 12.548 -1.707 1.00 94.25 98 LYS A C 1
ATOM 797 O O . LYS A 1 98 ? 0.480 13.724 -2.057 1.00 94.25 98 LYS A O 1
ATOM 802 N N . LEU A 1 99 ? -0.777 11.955 -1.454 1.00 93.50 99 LEU A N 1
ATOM 803 C CA . LEU A 1 99 ? -2.070 12.658 -1.539 1.00 93.50 99 LEU A CA 1
ATOM 804 C C . LEU A 1 99 ? -2.180 13.824 -0.552 1.00 93.50 99 LEU A C 1
ATOM 806 O O . LEU A 1 99 ? -2.819 14.824 -0.859 1.00 93.50 99 LEU A O 1
ATOM 810 N N . HIS A 1 100 ? -1.510 13.722 0.594 1.00 92.25 100 HIS A N 1
ATOM 811 C CA . HIS A 1 100 ? -1.512 14.738 1.647 1.00 92.25 100 HIS A CA 1
ATOM 812 C C . HIS A 1 100 ? -0.298 15.668 1.570 1.00 92.25 100 HIS A C 1
ATOM 814 O O . HIS A 1 100 ? 0.121 16.246 2.576 1.00 92.25 100 HIS A O 1
ATOM 820 N N . ARG A 1 101 ? 0.317 15.821 0.388 1.00 88.62 101 ARG A N 1
ATOM 821 C CA . ARG A 1 101 ? 1.453 16.733 0.190 1.00 88.62 101 ARG A CA 1
ATOM 822 C C . ARG A 1 101 ? 1.064 18.152 0.635 1.00 88.62 101 ARG A C 1
ATOM 824 O O . ARG A 1 101 ? 0.165 18.756 0.068 1.00 88.62 101 ARG A O 1
ATOM 831 N N . GLY A 1 102 ? 1.764 18.671 1.644 1.00 89.00 102 GLY A N 1
ATOM 832 C CA . GLY A 1 102 ? 1.474 19.963 2.285 1.00 89.00 102 GLY A CA 1
ATOM 833 C C . GLY A 1 102 ? 0.992 19.852 3.736 1.00 89.00 102 GLY A C 1
ATOM 834 O O . GLY A 1 102 ? 1.186 20.791 4.498 1.00 89.00 102 GLY A O 1
ATOM 835 N N . ASP A 1 103 ? 0.473 18.694 4.152 1.00 93.75 103 ASP A N 1
ATOM 836 C CA . ASP A 1 103 ? 0.063 18.416 5.532 1.00 93.75 103 ASP A CA 1
ATOM 837 C C . ASP A 1 103 ? 0.925 17.292 6.126 1.00 93.75 103 ASP A C 1
ATOM 839 O O . ASP A 1 103 ? 0.737 16.104 5.849 1.00 93.75 103 ASP A O 1
ATOM 843 N N . ARG A 1 104 ? 1.912 17.676 6.944 1.00 92.06 104 ARG A N 1
ATOM 844 C CA . ARG A 1 104 ? 2.871 16.731 7.535 1.00 92.06 104 ARG A CA 1
ATOM 845 C C . ARG A 1 104 ? 2.202 15.751 8.503 1.00 92.06 104 ARG A C 1
ATOM 847 O O . ARG A 1 104 ? 2.643 14.609 8.593 1.00 92.06 104 ARG A O 1
ATOM 854 N N . GLN A 1 105 ? 1.149 16.170 9.206 1.00 91.88 105 GLN A N 1
ATOM 855 C CA . GLN A 1 105 ? 0.450 15.303 10.154 1.00 91.88 105 GLN A CA 1
ATOM 856 C C . GLN A 1 105 ? -0.335 14.221 9.413 1.00 91.88 105 GLN A C 1
ATOM 858 O O . GLN A 1 105 ? -0.209 13.042 9.737 1.00 91.88 105 GLN A O 1
ATOM 863 N N . LYS A 1 106 ? -1.077 14.589 8.361 1.00 90.94 106 LYS A N 1
ATOM 864 C CA . LYS A 1 106 ? -1.818 13.608 7.552 1.00 90.94 106 LYS A CA 1
ATOM 865 C C . LYS A 1 106 ? -0.907 12.671 6.768 1.00 90.94 106 LYS A C 1
ATOM 867 O O . LYS A 1 106 ? -1.235 11.496 6.630 1.00 90.94 106 LYS A O 1
ATOM 872 N N . GLN A 1 107 ? 0.241 13.159 6.294 1.00 92.25 107 GLN A N 1
ATOM 873 C CA . GLN A 1 107 ? 1.270 12.307 5.689 1.00 92.25 107 GLN A CA 1
ATOM 874 C C . GLN A 1 107 ? 1.752 11.238 6.665 1.00 92.25 107 GLN A C 1
ATOM 876 O O . GLN A 1 107 ? 1.751 10.057 6.324 1.00 92.25 107 GLN A O 1
ATOM 881 N N . GLN A 1 108 ? 2.121 11.651 7.878 1.00 92.25 108 GLN A N 1
ATOM 882 C CA . GLN A 1 108 ? 2.596 10.734 8.904 1.00 92.25 108 GLN A CA 1
ATOM 883 C C . GLN A 1 108 ? 1.511 9.717 9.278 1.00 92.25 108 GLN A C 1
ATOM 885 O O . GLN A 1 108 ? 1.769 8.516 9.264 1.00 92.25 108 GLN A O 1
ATOM 890 N N . ALA A 1 109 ? 0.274 10.175 9.486 1.00 90.88 109 ALA A N 1
ATOM 891 C CA . ALA A 1 109 ? -0.857 9.298 9.773 1.00 90.88 109 ALA A CA 1
ATOM 892 C C . ALA A 1 109 ? -1.113 8.284 8.644 1.00 90.88 109 ALA A C 1
ATOM 894 O O . ALA A 1 109 ? -1.400 7.120 8.914 1.00 90.88 109 ALA A O 1
ATOM 895 N N . ALA A 1 110 ? -0.986 8.676 7.373 1.00 91.62 110 ALA A N 1
ATOM 896 C CA . ALA A 1 110 ? -1.134 7.755 6.246 1.00 91.62 110 ALA A CA 1
ATOM 897 C C . ALA A 1 110 ? -0.054 6.657 6.236 1.00 91.62 110 ALA A C 1
ATOM 899 O O . ALA A 1 110 ? -0.359 5.511 5.901 1.00 91.62 110 ALA A O 1
ATOM 900 N N . ILE A 1 111 ? 1.181 6.984 6.627 1.00 92.12 111 ILE A N 1
ATOM 901 C CA . ILE A 1 111 ? 2.290 6.025 6.727 1.00 92.12 111 ILE A CA 1
ATOM 902 C C . ILE A 1 111 ? 2.067 5.079 7.913 1.00 92.12 111 ILE A C 1
ATOM 904 O O . ILE A 1 111 ? 2.092 3.866 7.734 1.00 92.12 111 ILE A O 1
ATOM 908 N N . GLU A 1 112 ? 1.781 5.616 9.101 1.00 91.81 112 GLU A N 1
ATOM 909 C CA . GLU A 1 112 ? 1.601 4.838 10.339 1.00 91.81 112 GLU A CA 1
ATOM 910 C C . GLU A 1 112 ? 0.359 3.938 10.309 1.00 91.81 112 GLU A C 1
ATOM 912 O O . GLU A 1 112 ? 0.342 2.868 10.916 1.00 91.81 112 GLU A O 1
ATOM 917 N N . THR A 1 113 ? -0.674 4.347 9.567 1.00 93.25 113 THR A N 1
ATOM 918 C CA . THR A 1 113 ? -1.889 3.547 9.351 1.00 93.25 113 THR A CA 1
ATOM 919 C C . THR A 1 113 ? -1.791 2.621 8.141 1.00 93.25 113 THR A C 1
ATOM 921 O O . THR A 1 113 ? -2.811 2.072 7.727 1.00 93.25 113 THR A O 1
ATOM 924 N N . THR A 1 114 ? -0.610 2.437 7.541 1.00 94.50 114 THR A N 1
ATOM 925 C CA . THR A 1 114 ? -0.401 1.466 6.458 1.00 94.50 114 THR A CA 1
ATOM 926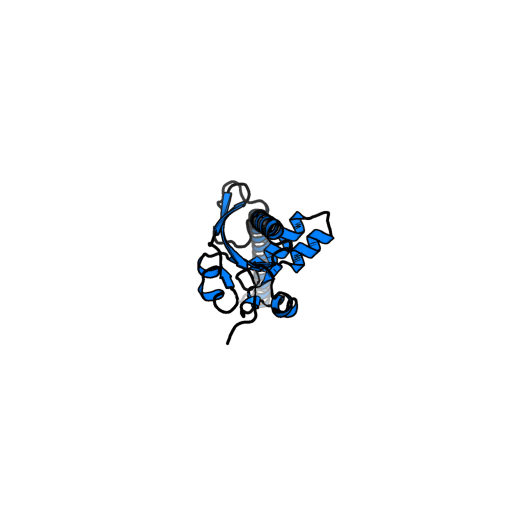 C C . THR A 1 114 ? 0.523 0.342 6.912 1.00 94.50 114 THR A C 1
ATOM 928 O O . THR A 1 114 ? 1.673 0.582 7.264 1.00 94.50 114 THR A O 1
ATOM 931 N N . LEU A 1 115 ? 0.033 -0.897 6.879 1.00 94.25 115 LEU A N 1
ATOM 932 C CA . LEU A 1 115 ? 0.701 -2.070 7.448 1.00 94.25 115 LEU A CA 1
ATOM 933 C C . LEU A 1 115 ? 0.690 -3.266 6.486 1.00 94.25 115 LEU A C 1
ATOM 935 O O . LEU A 1 115 ? -0.010 -3.268 5.475 1.00 94.25 115 LEU A O 1
ATOM 939 N N . GLY A 1 116 ? 1.475 -4.293 6.813 1.00 92.25 116 GLY A N 1
ATOM 940 C CA . GLY A 1 116 ? 1.535 -5.551 6.072 1.00 92.25 116 GLY A CA 1
ATOM 941 C C . GLY A 1 116 ? 0.606 -6.635 6.616 1.00 92.25 116 GLY A C 1
ATOM 942 O O . GLY A 1 116 ? 0.041 -6.538 7.710 1.00 92.25 116 GLY A O 1
ATOM 943 N N . TRP A 1 117 ? 0.474 -7.722 5.855 1.00 91.00 117 TRP A N 1
ATOM 944 C CA . TRP A 1 117 ? -0.316 -8.900 6.229 1.00 91.00 117 TRP A CA 1
ATOM 945 C C . TRP A 1 117 ? 0.234 -9.681 7.440 1.00 91.00 117 TRP A C 1
ATOM 947 O O . TRP A 1 117 ? -0.355 -10.689 7.842 1.00 91.00 117 TRP A O 1
ATOM 957 N N . HIS A 1 118 ? 1.319 -9.215 8.070 1.00 91.06 118 HIS A N 1
ATOM 958 C CA . HIS A 1 118 ? 1.888 -9.798 9.288 1.00 91.06 118 HIS A CA 1
ATOM 959 C C . HIS A 1 118 ? 0.982 -9.658 10.496 1.00 91.06 118 HIS A C 1
ATOM 961 O O . HIS A 1 118 ? 1.021 -10.490 11.403 1.00 91.06 118 HIS A O 1
ATOM 967 N N . LEU A 1 119 ? 0.048 -8.705 10.458 1.00 88.62 119 LEU A N 1
ATOM 968 C CA . LEU A 1 119 ? -1.082 -8.685 11.385 1.00 88.62 119 LEU A CA 1
ATOM 969 C C . LEU A 1 119 ? -1.875 -10.005 11.351 1.00 88.62 119 LEU A C 1
ATOM 971 O O . LEU A 1 119 ? -2.462 -10.420 12.348 1.00 88.62 119 LEU A O 1
ATOM 975 N N . PHE A 1 120 ? -1.850 -10.740 10.243 1.00 86.25 120 PHE A N 1
ATOM 976 C CA . PHE A 1 120 ? -2.520 -12.035 10.129 1.00 86.25 120 PHE A CA 1
ATOM 977 C C . PHE A 1 120 ? -1.601 -13.231 10.414 1.00 86.25 120 PHE A C 1
ATOM 979 O O . PHE A 1 120 ? -2.102 -14.350 10.531 1.00 86.25 120 PHE A O 1
ATOM 986 N N . GLY A 1 121 ? -0.308 -12.998 10.667 1.00 85.31 121 GLY A N 1
ATOM 987 C CA . GLY A 1 121 ? 0.692 -14.028 10.968 1.00 85.31 121 GLY A CA 1
ATOM 988 C C . GLY A 1 121 ? 1.515 -14.496 9.765 1.00 85.31 121 GLY A C 1
ATOM 989 O O . GLY A 1 121 ? 2.016 -15.615 9.797 1.00 85.31 121 GLY A O 1
ATOM 990 N N . TRP A 1 122 ? 1.616 -13.675 8.718 1.00 87.38 122 TRP A N 1
ATOM 991 C CA . TRP A 1 122 ? 2.437 -13.927 7.527 1.00 87.38 122 TRP A CA 1
ATOM 992 C C . TRP A 1 122 ? 3.667 -13.023 7.492 1.00 87.38 122 TRP A C 1
ATOM 994 O O . TRP A 1 122 ? 3.602 -11.912 7.996 1.00 87.38 122 TRP A O 1
ATOM 1004 N N . ASP A 1 123 ? 4.730 -13.447 6.812 1.00 87.69 123 ASP A N 1
ATOM 1005 C CA . ASP A 1 123 ? 5.964 -12.661 6.704 1.00 87.69 123 ASP A CA 1
ATOM 1006 C C . ASP A 1 123 ? 5.782 -11.397 5.846 1.00 87.69 123 ASP A C 1
ATOM 1008 O O . ASP A 1 123 ? 5.562 -11.490 4.634 1.00 87.69 123 ASP A O 1
ATOM 1012 N N . ALA A 1 124 ? 5.858 -10.217 6.471 1.00 88.81 124 ALA A N 1
ATOM 1013 C CA . ALA A 1 124 ? 5.797 -8.908 5.805 1.00 88.81 124 ALA A CA 1
ATOM 1014 C C . ALA A 1 124 ? 7.150 -8.170 5.738 1.00 88.81 124 ALA A C 1
ATOM 1016 O O . ALA A 1 124 ? 7.189 -6.935 5.657 1.00 88.81 124 ALA A O 1
ATOM 1017 N N . LEU A 1 125 ? 8.270 -8.896 5.810 1.00 89.88 125 LEU A N 1
ATOM 1018 C CA . LEU A 1 125 ? 9.619 -8.330 5.822 1.00 89.88 125 LEU A CA 1
ATOM 1019 C C . LEU A 1 125 ? 9.776 -7.263 6.926 1.00 89.88 125 LEU A C 1
ATOM 1021 O O . LEU A 1 125 ? 9.574 -7.521 8.110 1.00 89.88 125 LEU A O 1
ATOM 1025 N N . MET A 1 126 ? 10.133 -6.029 6.554 1.00 91.69 126 MET A N 1
ATOM 1026 C CA . MET A 1 126 ? 10.400 -4.944 7.503 1.00 91.69 126 MET A CA 1
ATOM 1027 C C . MET A 1 126 ? 9.162 -4.488 8.281 1.00 91.69 126 MET A C 1
ATOM 1029 O O . MET A 1 126 ? 9.301 -3.991 9.399 1.00 91.69 126 MET A O 1
ATOM 1033 N N . TYR A 1 127 ? 7.954 -4.699 7.749 1.00 88.88 127 TYR A N 1
ATOM 1034 C CA . TYR A 1 127 ? 6.724 -4.314 8.444 1.00 88.88 127 TYR A CA 1
ATOM 1035 C C . TYR A 1 127 ? 6.542 -5.057 9.775 1.00 88.88 127 TYR A C 1
ATOM 1037 O O . TYR A 1 127 ? 5.967 -4.488 10.704 1.00 88.88 127 TYR A O 1
ATOM 1045 N N . GLU A 1 128 ? 7.081 -6.273 9.908 1.00 88.62 128 GLU A N 1
ATOM 1046 C CA . GLU A 1 128 ? 7.040 -7.037 11.163 1.00 88.62 128 GLU A CA 1
ATOM 1047 C C . GLU A 1 128 ? 7.855 -6.389 12.281 1.00 88.62 128 GLU A C 1
ATOM 1049 O O . GLU A 1 128 ? 7.485 -6.451 13.456 1.00 88.62 128 GLU A O 1
ATOM 1054 N N . PHE A 1 129 ? 8.964 -5.752 11.906 1.00 89.50 129 PHE A N 1
ATOM 1055 C CA . PHE A 1 129 ? 9.860 -5.082 12.838 1.00 89.50 129 PHE A CA 1
ATOM 1056 C C . PHE A 1 129 ? 9.346 -3.696 13.220 1.00 89.50 129 PHE A C 1
ATOM 1058 O O . PHE A 1 129 ? 9.519 -3.274 14.362 1.00 89.50 129 PHE A O 1
ATOM 1065 N N . TRP A 1 130 ? 8.711 -2.992 12.281 1.00 89.75 130 TRP A N 1
ATOM 1066 C CA . TRP A 1 130 ? 8.219 -1.631 12.502 1.00 89.75 130 TRP A CA 1
ATOM 1067 C C . TRP A 1 130 ? 6.905 -1.573 13.278 1.00 89.75 130 TRP A C 1
ATOM 1069 O O . TRP A 1 130 ? 6.673 -0.600 13.989 1.00 89.75 130 TRP A O 1
ATOM 1079 N N . ALA A 1 131 ? 6.053 -2.592 13.160 1.00 89.38 131 ALA A N 1
ATOM 1080 C CA . ALA A 1 131 ? 4.703 -2.554 13.703 1.00 89.38 131 ALA A CA 1
ATOM 1081 C C . ALA A 1 131 ? 4.323 -3.895 14.329 1.00 89.38 131 ALA A C 1
ATOM 1083 O O . ALA A 1 131 ? 4.132 -4.891 13.627 1.00 89.38 131 ALA A O 1
ATOM 1084 N N . LYS A 1 132 ? 4.158 -3.940 15.656 1.00 91.00 132 LYS A N 1
ATOM 1085 C CA . LYS A 1 132 ? 3.780 -5.185 16.330 1.00 91.00 132 LYS A CA 1
ATOM 1086 C C . LYS A 1 132 ? 2.262 -5.356 16.298 1.00 91.00 132 LYS A C 1
ATOM 1088 O O . LYS A 1 132 ? 1.535 -4.431 16.647 1.00 91.00 132 LYS A O 1
ATOM 1093 N N . PRO A 1 133 ? 1.740 -6.561 16.000 1.00 88.62 133 PRO A N 1
ATOM 1094 C CA . PRO A 1 133 ? 0.296 -6.790 15.941 1.00 88.62 133 PRO A CA 1
ATOM 1095 C C . PRO A 1 133 ? -0.481 -6.405 17.209 1.00 88.62 133 PRO A C 1
ATOM 1097 O O . PRO A 1 133 ? -1.662 -6.085 17.127 1.00 88.62 133 PRO A O 1
ATOM 1100 N N . LYS A 1 134 ? 0.173 -6.439 18.375 1.00 89.00 134 LYS A N 1
ATOM 1101 C CA . LYS A 1 134 ? -0.442 -6.132 19.673 1.00 89.00 134 LYS A CA 1
ATOM 1102 C C . LYS A 1 134 ? -0.847 -4.664 19.822 1.00 89.00 134 LYS A C 1
ATOM 1104 O O . LYS A 1 134 ? -1.788 -4.387 20.558 1.00 89.00 134 LYS A O 1
ATOM 1109 N N . ASP A 1 135 ? -0.191 -3.763 19.098 1.00 89.69 135 ASP A N 1
ATOM 1110 C CA . ASP A 1 135 ? -0.389 -2.314 19.225 1.00 89.69 135 ASP A CA 1
ATOM 1111 C C . ASP A 1 135 ? -1.681 -1.844 18.529 1.00 89.69 135 ASP A C 1
ATOM 1113 O O . ASP A 1 135 ? -2.156 -0.730 18.738 1.00 89.69 135 ASP A O 1
ATOM 1117 N N . TYR A 1 136 ? -2.286 -2.722 17.724 1.00 89.62 136 TYR A N 1
ATOM 1118 C CA . TYR A 1 136 ? -3.400 -2.405 16.832 1.00 89.62 136 TYR A CA 1
ATOM 1119 C C . TYR A 1 136 ? -4.710 -3.107 17.206 1.00 89.62 136 TYR A C 1
ATOM 1121 O O . TYR A 1 136 ? -5.690 -3.048 16.458 1.00 89.62 136 TYR A O 1
ATOM 1129 N N . TYR A 1 137 ? -4.757 -3.802 18.346 1.00 89.50 137 TYR A N 1
ATOM 1130 C CA . TYR A 1 137 ? -5.976 -4.477 18.789 1.00 89.50 137 TYR A CA 1
ATOM 1131 C C . TYR A 1 137 ? -7.140 -3.495 18.980 1.00 89.50 137 TYR A C 1
ATOM 1133 O O . TYR A 1 137 ? -6.973 -2.361 19.416 1.00 89.50 137 TYR A O 1
ATOM 1141 N N . GLY A 1 138 ? -8.341 -3.943 18.617 1.00 86.50 138 GLY A N 1
ATOM 1142 C CA . GLY A 1 138 ? -9.567 -3.146 18.617 1.00 86.50 138 GLY A CA 1
ATOM 1143 C C . GLY A 1 138 ? -9.766 -2.284 17.367 1.00 86.50 138 GLY A C 1
ATOM 1144 O O . GLY A 1 138 ? -10.904 -1.906 17.090 1.00 86.50 138 GLY A O 1
ATOM 1145 N N . GLN A 1 139 ? -8.723 -2.034 16.568 1.00 89.44 139 GLN A N 1
ATOM 1146 C CA . GLN A 1 139 ? -8.831 -1.177 15.387 1.00 89.44 139 GLN A CA 1
ATOM 1147 C C . GLN A 1 139 ? -9.579 -1.855 14.229 1.00 89.44 139 GLN A C 1
ATOM 1149 O O . GLN A 1 139 ? -9.685 -3.087 14.135 1.00 89.44 139 GLN A O 1
ATOM 1154 N N . ALA A 1 140 ? -10.129 -1.024 13.343 1.00 91.56 140 ALA A N 1
ATOM 1155 C CA . ALA A 1 140 ? -10.658 -1.460 12.060 1.00 91.56 140 ALA A CA 1
ATOM 1156 C C . ALA A 1 140 ? -9.517 -1.596 11.045 1.00 91.56 140 ALA A C 1
ATOM 1158 O O . ALA A 1 140 ? -8.578 -0.803 11.037 1.00 91.56 140 ALA A O 1
ATOM 1159 N N . ILE A 1 141 ? -9.612 -2.599 10.179 1.00 92.75 141 ILE A N 1
ATOM 1160 C CA . ILE A 1 141 ? -8.628 -2.903 9.147 1.00 92.75 141 ILE A CA 1
ATOM 1161 C C . ILE A 1 141 ? -9.318 -2.919 7.785 1.00 92.75 141 ILE A C 1
ATOM 1163 O O . ILE A 1 141 ? -10.375 -3.520 7.612 1.00 92.75 141 ILE A O 1
ATOM 1167 N N . ILE A 1 142 ? -8.696 -2.286 6.803 1.00 94.44 142 ILE A N 1
ATOM 1168 C CA . ILE A 1 142 ? -9.029 -2.377 5.388 1.00 94.44 142 ILE A CA 1
ATOM 1169 C C . ILE A 1 142 ? -7.975 -3.285 4.761 1.00 94.44 142 ILE A C 1
ATOM 1171 O O . ILE A 1 142 ? -6.855 -2.856 4.503 1.00 94.44 142 ILE A O 1
ATOM 1175 N N . ALA A 1 143 ? -8.321 -4.550 4.547 1.00 93.38 143 ALA A N 1
ATOM 1176 C CA . ALA A 1 143 ? -7.457 -5.497 3.854 1.00 93.38 143 ALA A CA 1
ATOM 1177 C C . ALA A 1 143 ? -7.567 -5.259 2.345 1.00 93.38 143 ALA A C 1
ATOM 1179 O O . ALA A 1 143 ? -8.674 -5.305 1.812 1.00 93.38 143 ALA A O 1
ATOM 1180 N N . VAL A 1 144 ? -6.446 -5.016 1.669 1.00 94.06 144 VAL A N 1
ATOM 1181 C CA . VAL A 1 144 ? -6.367 -4.719 0.232 1.00 94.06 144 VAL A CA 1
ATOM 1182 C C . VAL A 1 144 ? -5.501 -5.773 -0.444 1.00 94.06 144 VAL A C 1
ATOM 1184 O O . VAL A 1 144 ? -4.352 -5.961 -0.068 1.00 94.06 144 VAL A O 1
ATOM 1187 N N . GLY A 1 145 ? -6.026 -6.462 -1.450 1.00 91.81 145 GLY A N 1
ATOM 1188 C CA . GLY A 1 145 ? -5.314 -7.510 -2.173 1.00 91.81 145 GLY A CA 1
ATOM 1189 C C . GLY A 1 145 ? -5.473 -7.387 -3.681 1.00 91.81 145 GLY A C 1
ATOM 1190 O O . GLY A 1 145 ? -6.495 -6.930 -4.184 1.00 91.81 145 GLY A O 1
ATOM 1191 N N . SER A 1 146 ? -4.474 -7.861 -4.421 1.00 89.25 146 SER A N 1
ATOM 1192 C CA . SER A 1 146 ? -4.519 -7.951 -5.891 1.00 89.25 146 SER A CA 1
ATOM 1193 C C . SER A 1 146 ? -5.341 -9.139 -6.412 1.00 89.25 146 SER A C 1
ATOM 1195 O O . SER A 1 146 ? -5.397 -9.383 -7.608 1.00 89.25 146 SER A O 1
ATOM 1197 N N . SER A 1 147 ? -5.964 -9.930 -5.533 1.00 87.25 147 SER A N 1
ATOM 1198 C CA . SER A 1 147 ? -6.916 -10.970 -5.929 1.00 87.25 147 SER A CA 1
ATOM 1199 C C . SER A 1 147 ? -8.011 -11.121 -4.883 1.00 87.25 147 SER A C 1
ATOM 1201 O O . SER A 1 147 ? -7.805 -10.845 -3.699 1.00 87.25 147 SER A O 1
ATOM 1203 N N . LYS A 1 148 ? -9.179 -11.601 -5.313 1.00 86.44 148 LYS A N 1
ATOM 1204 C CA . LYS A 1 148 ? -10.317 -11.831 -4.420 1.00 86.44 148 LYS A CA 1
ATOM 1205 C C . LYS A 1 148 ? -9.971 -12.823 -3.306 1.00 86.44 148 LYS A C 1
ATOM 1207 O O . LYS A 1 148 ? -10.287 -12.575 -2.148 1.00 86.44 148 LYS A O 1
ATOM 1212 N N . ILE A 1 149 ? -9.248 -13.892 -3.648 1.00 83.88 149 ILE A N 1
ATOM 1213 C CA . ILE A 1 149 ? -8.817 -14.941 -2.711 1.00 83.88 149 ILE A CA 1
ATOM 1214 C C . ILE A 1 149 ? -8.003 -14.335 -1.560 1.00 83.88 149 ILE A C 1
ATOM 1216 O O . ILE A 1 149 ? -8.229 -14.678 -0.403 1.00 83.88 149 ILE A O 1
ATOM 1220 N N . ARG A 1 150 ? -7.120 -13.369 -1.852 1.00 83.94 150 ARG A N 1
ATOM 1221 C CA . ARG A 1 150 ? -6.297 -12.686 -0.840 1.00 83.94 150 ARG A CA 1
ATOM 1222 C C . ARG A 1 150 ? -7.106 -11.895 0.194 1.00 83.94 150 ARG A C 1
ATOM 1224 O O . ARG A 1 150 ? -6.581 -11.612 1.260 1.00 83.94 150 ARG A O 1
ATOM 1231 N N . VAL A 1 151 ? -8.367 -11.557 -0.079 1.00 81.81 151 VAL A N 1
ATOM 1232 C CA . VAL A 1 151 ? -9.269 -10.869 0.868 1.00 81.81 151 VAL A CA 1
ATOM 1233 C C . VAL A 1 151 ? -10.466 -11.738 1.288 1.00 81.81 151 VAL A C 1
ATOM 1235 O O . VAL A 1 151 ? -11.430 -11.260 1.902 1.00 81.81 151 VAL A O 1
ATOM 1238 N N . GLU A 1 152 ? -10.421 -13.037 0.994 1.00 83.94 152 GLU A N 1
ATOM 1239 C CA . GLU A 1 152 ? -11.470 -13.984 1.356 1.00 83.94 152 GLU A CA 1
ATOM 1240 C C . GLU A 1 152 ? -11.319 -14.561 2.769 1.00 83.94 152 GLU A C 1
ATOM 1242 O O . GLU A 1 152 ? -10.317 -14.412 3.468 1.00 83.94 152 GLU A O 1
ATOM 1247 N N . LYS A 1 153 ? -12.400 -15.207 3.221 1.00 63.84 153 LYS A N 1
ATOM 1248 C CA . LYS A 1 153 ? -12.636 -15.577 4.618 1.00 63.84 153 LYS A CA 1
ATOM 1249 C C . LYS A 1 153 ? -11.538 -16.423 5.294 1.00 63.84 153 LYS A C 1
ATOM 1251 O O . LYS A 1 153 ? -11.374 -16.185 6.489 1.00 63.84 153 LYS A O 1
ATOM 1256 N N . PRO A 1 154 ? -10.813 -17.380 4.668 1.00 64.75 154 PRO A N 1
ATOM 1257 C CA . PRO A 1 154 ? -9.922 -18.253 5.442 1.00 64.75 154 PRO A CA 1
ATOM 1258 C C . PRO A 1 154 ? -8.770 -17.502 6.134 1.00 64.75 154 PRO A C 1
ATOM 1260 O O . PRO A 1 154 ? -8.362 -17.911 7.217 1.00 64.75 154 PRO A O 1
ATOM 1263 N N . TYR A 1 155 ? -8.325 -16.359 5.600 1.00 68.94 155 TYR A N 1
ATOM 1264 C CA . TYR A 1 155 ? -7.201 -15.588 6.153 1.00 68.94 155 TYR A CA 1
ATOM 1265 C C . TYR A 1 155 ? -7.511 -14.864 7.474 1.00 68.94 155 TYR A C 1
ATOM 1267 O O . TYR A 1 155 ? -6.599 -14.545 8.234 1.00 68.94 155 TYR A O 1
ATOM 1275 N N . PHE A 1 156 ? -8.791 -14.614 7.776 1.00 73.25 156 PHE A N 1
ATOM 1276 C CA . PHE A 1 156 ? -9.190 -13.701 8.858 1.00 73.25 156 PHE A CA 1
ATOM 1277 C C . PHE A 1 156 ? -9.924 -14.377 10.024 1.00 73.25 156 PHE A C 1
ATOM 1279 O O . PHE A 1 156 ? -10.124 -13.744 11.062 1.00 73.25 156 PHE A O 1
ATOM 1286 N N . GLN A 1 157 ? -10.327 -15.649 9.888 1.00 64.88 157 GLN A N 1
ATOM 1287 C CA . GLN A 1 157 ? -11.290 -16.289 10.805 1.00 64.88 157 GLN A CA 1
ATOM 1288 C C . GLN A 1 157 ? -10.848 -16.312 12.272 1.00 64.88 157 GLN A C 1
ATOM 1290 O O . GLN A 1 157 ? -11.691 -16.274 13.162 1.00 64.88 157 GLN A O 1
ATOM 1295 N N . LYS A 1 158 ? -9.538 -16.346 12.540 1.00 70.75 158 LYS A N 1
ATOM 1296 C CA . LYS A 1 158 ? -9.011 -16.444 13.909 1.00 70.75 158 LYS A CA 1
ATOM 1297 C C . LYS A 1 158 ? -8.858 -15.097 14.621 1.00 70.75 158 LYS A C 1
ATOM 1299 O O . LYS A 1 158 ? -8.611 -15.098 15.822 1.00 70.75 158 LYS A O 1
ATOM 1304 N N . ARG A 1 159 ? -8.967 -13.966 13.909 1.00 72.06 159 ARG A N 1
ATOM 1305 C CA . ARG A 1 159 ? -8.537 -12.640 14.406 1.00 72.06 159 ARG A CA 1
ATOM 1306 C C . ARG A 1 159 ? -9.616 -11.552 14.377 1.00 72.06 159 ARG A C 1
ATOM 1308 O O . ARG A 1 159 ? -9.359 -10.455 14.863 1.00 72.06 159 ARG A O 1
ATOM 1315 N N . PHE A 1 160 ? -10.810 -11.827 13.842 1.00 69.12 160 PHE A N 1
ATOM 1316 C CA . PHE A 1 160 ? -11.871 -10.820 13.704 1.00 69.12 160 PHE A CA 1
ATOM 1317 C C . PHE A 1 160 ? -13.258 -11.331 14.055 1.00 69.12 160 PHE A C 1
ATOM 1319 O O . PHE A 1 160 ? -13.587 -12.496 13.847 1.00 69.12 160 PHE A O 1
ATOM 1326 N N . VAL A 1 161 ? -14.090 -10.402 14.526 1.00 62.03 161 VAL A N 1
ATOM 1327 C CA . VAL A 1 161 ? -15.495 -10.655 14.877 1.00 62.03 161 VAL A CA 1
ATOM 1328 C C . VAL A 1 161 ? -16.445 -10.264 13.751 1.00 62.03 161 VAL A C 1
ATOM 1330 O O . VAL A 1 161 ? -17.457 -10.926 13.546 1.00 62.03 161 VAL A O 1
ATOM 1333 N N . GLN A 1 162 ? -16.130 -9.200 13.009 1.00 68.69 162 GLN A N 1
ATOM 1334 C CA . GLN A 1 162 ? -17.000 -8.668 11.962 1.00 68.69 162 GLN A CA 1
ATOM 1335 C C . GLN A 1 162 ? -16.234 -8.541 10.651 1.00 68.69 162 GLN A C 1
ATOM 1337 O O . GLN A 1 162 ? -15.215 -7.852 10.568 1.00 68.69 162 GLN A O 1
ATOM 1342 N N . VAL A 1 163 ? -16.746 -9.218 9.627 1.00 77.75 163 VAL A N 1
ATOM 1343 C CA . VAL A 1 163 ? -16.081 -9.386 8.337 1.00 77.75 163 VAL A CA 1
ATOM 1344 C C . VAL A 1 163 ? -17.081 -8.990 7.245 1.00 77.75 163 VAL A C 1
ATOM 1346 O O . VAL A 1 163 ? -17.988 -9.763 6.939 1.00 77.75 163 VAL A O 1
ATOM 1349 N N . TYR A 1 164 ? -16.949 -7.785 6.681 1.00 79.19 164 TYR A N 1
ATOM 1350 C CA . TYR A 1 164 ? -17.933 -7.201 5.747 1.00 79.19 164 TYR A CA 1
ATOM 1351 C C . TYR A 1 164 ? -17.844 -7.812 4.336 1.00 79.19 164 TYR A C 1
ATOM 1353 O O . TYR A 1 164 ? -17.065 -8.739 4.118 1.00 79.19 164 TYR A O 1
ATOM 1361 N N . SER A 1 165 ? -18.652 -7.355 3.376 1.00 83.50 165 SER A N 1
ATOM 1362 C CA . SER A 1 165 ? -18.569 -7.789 1.974 1.00 83.50 165 SER A CA 1
ATOM 1363 C C . SER A 1 165 ? -17.216 -7.446 1.341 1.00 83.50 165 SER A C 1
ATOM 1365 O O . SER A 1 165 ? -16.549 -6.489 1.734 1.00 83.50 165 SER A O 1
ATOM 1367 N N . ILE A 1 166 ? -16.807 -8.257 0.365 1.00 86.94 166 ILE A N 1
ATOM 1368 C CA . ILE A 1 166 ? -15.645 -7.963 -0.477 1.00 86.94 166 ILE A CA 1
ATOM 1369 C C . ILE A 1 166 ? -16.100 -7.005 -1.567 1.00 86.94 166 ILE A C 1
ATOM 1371 O O . ILE A 1 166 ? -17.120 -7.240 -2.214 1.00 86.94 166 ILE A O 1
ATOM 1375 N N . HIS A 1 167 ? -15.315 -5.964 -1.781 1.00 89.50 167 HIS A N 1
ATOM 1376 C CA . HIS A 1 167 ? -15.523 -4.990 -2.835 1.00 89.50 167 HIS A CA 1
ATOM 1377 C C . HIS A 1 167 ? -14.339 -5.037 -3.798 1.00 89.50 167 HIS A C 1
ATOM 1379 O O . HIS A 1 167 ? -13.223 -5.381 -3.408 1.00 89.50 167 HIS A O 1
ATOM 1385 N N . SER A 1 168 ? -14.584 -4.704 -5.058 1.00 90.31 168 SER A N 1
ATOM 1386 C CA . SER A 1 168 ? -13.549 -4.550 -6.078 1.00 90.31 168 SER A CA 1
ATOM 1387 C C . SER A 1 168 ? -13.584 -3.136 -6.625 1.00 90.31 168 SER A C 1
ATOM 1389 O O . SER A 1 168 ? -14.661 -2.551 -6.728 1.00 90.31 168 SER A O 1
ATOM 1391 N N . PHE A 1 169 ? -12.431 -2.622 -7.023 1.00 87.94 169 PHE A N 1
ATOM 1392 C CA . PHE A 1 169 ? -12.348 -1.398 -7.806 1.00 87.94 169 PHE A CA 1
ATOM 1393 C C . PHE A 1 169 ? -11.305 -1.557 -8.905 1.00 87.94 169 PHE A C 1
ATOM 1395 O O . PHE A 1 169 ? -10.295 -2.256 -8.751 1.00 87.94 169 PHE A O 1
ATOM 1402 N N . ASP A 1 170 ? -11.604 -0.914 -10.025 1.00 88.81 170 ASP A N 1
ATOM 1403 C CA . ASP A 1 170 ? -10.762 -0.904 -11.206 1.00 88.81 170 ASP A CA 1
ATOM 1404 C C . ASP A 1 170 ? -9.815 0.272 -11.110 1.00 88.81 170 ASP A C 1
ATOM 1406 O O . ASP A 1 170 ? -10.235 1.421 -10.987 1.00 88.81 170 ASP A O 1
ATOM 1410 N N . VAL A 1 171 ? -8.528 -0.038 -11.147 1.00 85.19 171 VAL A N 1
ATOM 1411 C CA . VAL A 1 171 ? -7.479 0.957 -11.089 1.00 85.19 171 VAL A CA 1
ATOM 1412 C C . VAL A 1 171 ? -7.135 1.388 -12.499 1.00 85.19 171 VAL A C 1
ATOM 1414 O O . VAL A 1 171 ? -6.792 0.565 -13.354 1.00 85.19 171 VAL A O 1
ATOM 1417 N N . THR A 1 172 ? -7.195 2.696 -12.722 1.00 84.44 172 THR A N 1
ATOM 1418 C CA . THR A 1 172 ? -6.901 3.302 -14.018 1.00 84.44 172 THR A CA 1
ATOM 1419 C C . THR A 1 172 ? -5.669 4.204 -13.960 1.00 84.44 172 THR A C 1
ATOM 1421 O O . THR A 1 172 ? -5.335 4.804 -12.934 1.00 84.44 172 THR A O 1
ATOM 1424 N N . LYS A 1 173 ? -4.965 4.299 -15.091 1.00 80.81 173 LYS A N 1
ATOM 1425 C CA . LYS A 1 173 ? -3.896 5.273 -15.340 1.00 80.81 173 LYS A CA 1
ATOM 1426 C C . LYS A 1 173 ? -4.138 5.890 -16.711 1.00 80.81 173 LYS A C 1
ATOM 1428 O O . LYS A 1 173 ? -4.249 5.157 -17.689 1.00 80.81 173 LYS A O 1
ATOM 1433 N N . ASN A 1 174 ? -4.20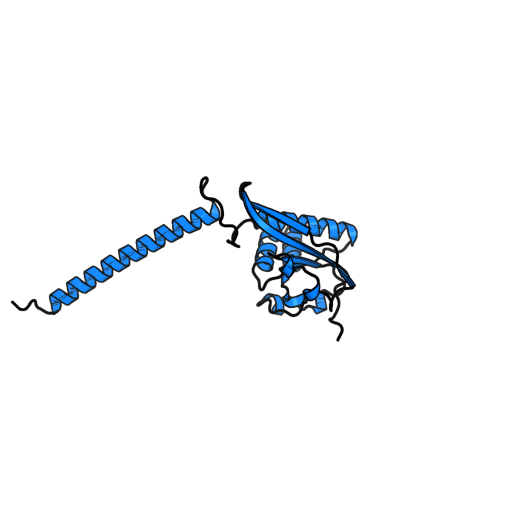9 7.221 -16.785 1.00 80.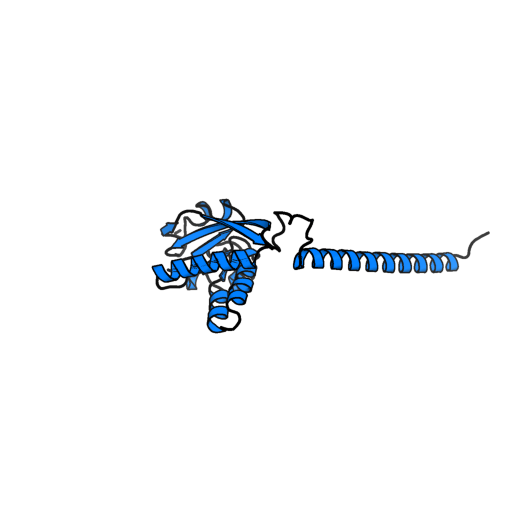69 174 ASN A N 1
ATOM 1434 C CA . ASN A 1 174 ? -4.551 7.948 -18.016 1.00 80.69 174 ASN A CA 1
ATOM 1435 C C . ASN A 1 174 ? -5.842 7.402 -18.668 1.00 80.69 174 ASN A C 1
ATOM 1437 O O . ASN A 1 174 ? -5.844 7.080 -19.853 1.00 80.69 174 ASN A O 1
ATOM 1441 N N . ASP A 1 175 ? -6.885 7.192 -17.856 1.00 80.62 175 ASP A N 1
ATOM 1442 C CA . ASP A 1 175 ? -8.195 6.637 -18.247 1.00 80.62 175 ASP A CA 1
ATOM 1443 C C . ASP A 1 175 ? -8.180 5.223 -18.855 1.00 80.62 175 ASP A C 1
ATOM 1445 O O . ASP A 1 175 ? -9.209 4.713 -19.294 1.00 80.62 175 ASP A O 1
ATOM 1449 N N . LYS A 1 176 ? -7.033 4.539 -18.833 1.00 80.50 176 LYS A N 1
ATOM 1450 C CA . LYS A 1 176 ? -6.907 3.139 -19.247 1.00 80.50 176 LYS A CA 1
ATOM 1451 C C . LYS A 1 176 ? -6.918 2.231 -18.026 1.00 80.50 176 LYS A C 1
ATOM 1453 O O . LYS A 1 176 ? -6.272 2.540 -17.023 1.00 80.50 176 LYS A O 1
ATOM 1458 N N . PHE A 1 177 ? -7.628 1.109 -18.126 1.00 84.38 177 PHE A N 1
ATOM 1459 C CA . PHE A 1 177 ? -7.562 0.039 -17.133 1.00 84.38 177 PHE A CA 1
ATOM 1460 C C . PHE A 1 177 ? -6.121 -0.459 -16.996 1.00 84.38 177 PHE A C 1
ATOM 1462 O O . PHE A 1 177 ? -5.398 -0.578 -17.986 1.00 84.38 177 PHE A O 1
ATOM 1469 N N . VAL A 1 178 ? -5.710 -0.694 -15.755 1.00 82.94 178 VAL A N 1
ATOM 1470 C CA . VAL A 1 178 ? -4.383 -1.208 -15.419 1.00 82.94 178 VAL A CA 1
ATOM 1471 C C . VAL A 1 178 ? -4.500 -2.496 -14.628 1.00 82.94 178 VAL A C 1
ATOM 1473 O O . VAL A 1 178 ? -3.807 -3.457 -14.928 1.00 82.94 178 VAL A O 1
ATOM 1476 N N . ASN A 1 179 ? -5.305 -2.498 -13.564 1.00 85.12 179 ASN A N 1
ATOM 1477 C CA . ASN A 1 179 ? -5.451 -3.664 -12.704 1.00 85.12 179 ASN A CA 1
ATOM 1478 C C . ASN A 1 179 ? -6.742 -3.572 -11.882 1.00 85.12 179 ASN A C 1
ATOM 1480 O O . ASN A 1 179 ? -7.286 -2.487 -11.678 1.00 85.12 179 ASN A O 1
ATOM 1484 N N . ARG A 1 180 ? -7.210 -4.703 -11.357 1.00 89.62 180 ARG A N 1
ATOM 1485 C CA . ARG A 1 180 ? -8.342 -4.785 -10.434 1.00 89.62 180 ARG A CA 1
ATOM 1486 C C . ARG A 1 180 ? -7.854 -5.198 -9.055 1.00 89.62 180 ARG A C 1
ATOM 1488 O O . ARG A 1 180 ? -7.306 -6.284 -8.876 1.00 89.62 180 ARG A O 1
ATOM 1495 N N . TYR A 1 181 ? -8.135 -4.362 -8.065 1.00 91.38 181 TYR A N 1
ATOM 1496 C CA . TYR A 1 181 ? -7.867 -4.676 -6.667 1.00 91.38 181 TYR A CA 1
ATOM 1497 C C . TYR A 1 181 ? -9.159 -5.013 -5.938 1.00 91.38 181 TYR A C 1
ATOM 1499 O O . TYR A 1 181 ? -10.262 -4.622 -6.327 1.00 91.38 181 TYR A O 1
ATOM 1507 N N . TYR A 1 182 ? -9.001 -5.760 -4.856 1.00 92.56 182 TYR A N 1
ATOM 1508 C CA . TYR A 1 182 ? -10.078 -6.170 -3.980 1.00 92.56 182 TYR A CA 1
ATOM 1509 C C . TYR A 1 182 ? -9.785 -5.645 -2.592 1.00 92.56 182 TYR A C 1
ATOM 1511 O O . TYR A 1 182 ? -8.648 -5.702 -2.126 1.00 92.56 182 TYR A O 1
ATOM 1519 N N . TYR A 1 183 ? -10.814 -5.160 -1.915 1.00 92.94 183 TYR A N 1
ATOM 1520 C CA . TYR A 1 183 ? -10.689 -4.760 -0.531 1.00 92.94 183 TYR A CA 1
ATOM 1521 C C . TYR A 1 183 ? -11.822 -5.297 0.319 1.00 92.94 183 TYR A C 1
ATOM 1523 O O . TYR A 1 183 ? -12.908 -5.648 -0.155 1.00 92.94 183 TYR A O 1
ATOM 1531 N N . ARG A 1 184 ? -11.545 -5.348 1.615 1.00 91.44 184 ARG A N 1
ATOM 1532 C CA . ARG A 1 184 ? -12.506 -5.764 2.617 1.00 91.44 184 ARG A CA 1
ATOM 1533 C C . ARG A 1 184 ? -12.279 -5.015 3.914 1.00 91.44 184 ARG A C 1
ATOM 1535 O O . ARG A 1 184 ? -11.151 -4.908 4.384 1.00 91.44 184 ARG A O 1
ATOM 1542 N N . VAL A 1 185 ? -13.370 -4.551 4.512 1.00 90.56 185 VAL A N 1
ATOM 1543 C CA . VAL A 1 185 ? -13.340 -3.945 5.843 1.00 90.56 185 VAL A CA 1
ATOM 1544 C C . VAL A 1 185 ? -13.536 -5.034 6.896 1.00 90.56 185 VAL A C 1
ATOM 1546 O O . VAL A 1 185 ? -14.452 -5.858 6.817 1.00 90.56 185 VAL A O 1
ATOM 1549 N N . LEU A 1 186 ? -12.657 -5.033 7.885 1.00 88.94 186 LEU A N 1
ATOM 1550 C CA . LEU A 1 186 ? -12.612 -5.932 9.026 1.00 88.94 186 LEU A CA 1
ATOM 1551 C C . LEU A 1 186 ? -12.697 -5.069 10.284 1.00 88.94 186 LEU A C 1
ATOM 1553 O O . LEU A 1 186 ? -11.972 -4.084 10.404 1.00 88.94 186 LEU A O 1
ATOM 1557 N N . ARG A 1 187 ? -13.578 -5.402 11.227 1.00 87.19 187 ARG A N 1
ATOM 1558 C CA . ARG A 1 187 ? -13.700 -4.643 12.483 1.00 87.19 187 ARG A CA 1
ATOM 1559 C C . ARG A 1 187 ? -13.354 -5.500 13.685 1.00 87.19 187 ARG A C 1
ATOM 1561 O O . ARG A 1 187 ? -13.623 -6.704 13.702 1.00 87.19 187 ARG A O 1
ATOM 1568 N N . ASN A 1 188 ? -12.838 -4.823 14.712 1.00 84.31 188 ASN A N 1
ATOM 1569 C CA . ASN A 1 188 ? -12.493 -5.403 16.001 1.00 84.31 188 ASN A CA 1
ATOM 1570 C C . ASN A 1 188 ? -11.379 -6.451 15.859 1.00 84.31 188 ASN A C 1
ATOM 1572 O O . ASN A 1 188 ? -11.607 -7.650 16.042 1.00 84.31 188 ASN A O 1
ATOM 1576 N N . TYR A 1 189 ? -10.195 -5.979 15.461 1.00 85.62 189 TYR A N 1
ATOM 1577 C CA . TYR A 1 189 ? -8.993 -6.799 15.355 1.00 85.62 189 TYR A CA 1
ATOM 1578 C C . TYR A 1 189 ? -8.565 -7.332 16.727 1.00 85.62 189 TYR A C 1
ATOM 1580 O O . TYR A 1 189 ? -8.474 -6.573 17.691 1.00 85.62 189 TYR A O 1
ATOM 1588 N N . ARG A 1 190 ? -8.329 -8.640 16.841 1.00 84.31 190 ARG A N 1
ATOM 1589 C CA . ARG A 1 190 ? -8.064 -9.314 18.119 1.00 84.31 190 ARG A CA 1
ATOM 1590 C C . ARG A 1 190 ? -6.905 -10.291 18.015 1.00 84.31 190 ARG A C 1
ATOM 1592 O O . ARG A 1 190 ? -6.540 -10.756 16.934 1.00 84.31 190 ARG A O 1
ATOM 1599 N N . GLN A 1 191 ? -6.377 -10.645 19.183 1.00 81.19 191 GLN A N 1
ATOM 1600 C CA . GLN A 1 191 ? -5.422 -11.733 19.314 1.00 81.19 191 GLN A CA 1
ATOM 1601 C C . GLN A 1 191 ? -6.015 -13.030 18.731 1.00 81.19 191 GLN A C 1
ATOM 1603 O O . GLN A 1 191 ? -7.195 -13.311 18.967 1.00 81.19 191 GLN A O 1
ATOM 1608 N N . PRO A 1 192 ? -5.225 -13.820 17.980 1.00 74.44 192 PRO A N 1
ATOM 1609 C CA . PRO A 1 192 ? -5.667 -15.113 17.485 1.00 74.44 192 PRO A CA 1
ATOM 1610 C C . PRO A 1 192 ? -6.113 -15.992 18.654 1.00 74.44 192 PRO A C 1
ATOM 1612 O O . PRO A 1 192 ? -5.370 -16.170 19.620 1.00 74.44 192 PRO A O 1
ATOM 1615 N N . ARG A 1 193 ? -7.339 -16.513 18.574 1.00 62.88 193 ARG A N 1
ATOM 1616 C CA . ARG A 1 193 ? -7.841 -17.490 19.544 1.00 62.88 193 ARG A CA 1
ATOM 1617 C C . ARG A 1 193 ? -7.215 -18.850 19.213 1.00 62.88 193 ARG A C 1
ATOM 1619 O O . ARG A 1 193 ? -7.314 -19.281 18.060 1.00 62.88 193 ARG A O 1
ATOM 1626 N N . ASN A 1 194 ? -6.525 -19.442 20.192 1.00 56.84 194 ASN A N 1
ATOM 1627 C CA . ASN A 1 194 ? -6.007 -20.813 20.113 1.00 56.84 194 ASN A CA 1
ATOM 1628 C C . ASN A 1 194 ? -7.152 -21.813 19.956 1.00 56.84 194 ASN A C 1
ATOM 1630 O O . ASN A 1 194 ? -8.204 -21.587 20.602 1.00 56.84 194 ASN A O 1
#

Radius of gyration: 24.07 Å; chains: 1; bounding box: 71×41×63 Å

Foldseek 3Di:
DDDPPVVVVVVVVVVVVVVVVVVVVVVVVVVVVVVCCLPVNDPPDAADQPPLSDQLLVVLVVVVVVQVVVCVVPVDGAAEEELDQASNLVSNLVNVLVVVVPDPVSNVVSNVSRAYLCLLVDHNDCRCVVDPNVVQFQGKYKYKYQDPVSLDDPSPVQFADDKDDKDKDFRDDPNHTHGIMIITITGGGGDGDD

pLDDT: mean 85.06, std 10.39, range [49.03, 96.19]

Secondary structure (DSSP, 8-state):
----HHHHHHHHHHHHHHHHHHHHHHHHHHHHHHHHHHHH--TTSPPPTT-TTS-HHHHHHHHHHHHHHHHHHHSSPPEEEESSSSHHHHHHHHHHHHHTTT-HHHHHHHHHTEEEGGGGTS--THHHHH--GGGGTT--EEEEES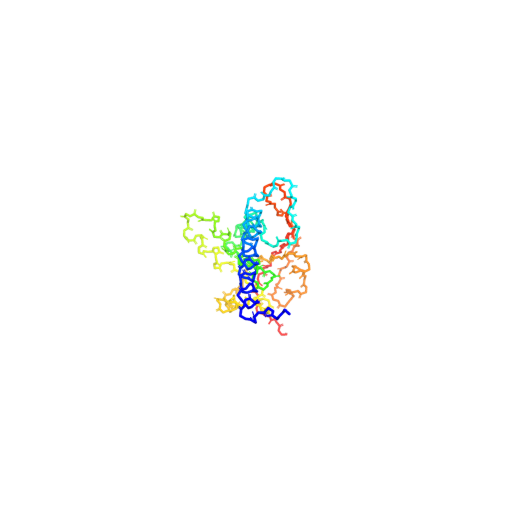STGGGSGGGTTTTEEEEEEEEEEEEEETTEEEEEEEEEEEEEE-PPP-

Sequence (194 aa):
VTLPYRELKSTFLCFLKWLWKFSATILVIVYCTFLHYATLGLPFVPYTDDLFLFGWDNLAKEVESVSQRVEDQSGIRPLAVGMDPYQISSGLAFYRAKLHRGDRQKQQAAIETTLGWHLFGWDALMYEFWAKPKDYYGQAIIAVGSSKIRVEKPYFQKRFVQVYSIHSFDVTKNDKFVNRYYYRVLRNYRQPRN